Protein AF-A0A7C4XIL7-F1 (afdb_monomer_lite)

Secondary structure (DSSP, 8-state):
-PPPHHHHHHHHHHHHHHHHHHHHHHHHHHHH--HHHHHHHHHHHHHHSS--HHHHHHHHHHHT--SHHHHHHS------SSHHHHHHHTTS---HHHHHHHHHHHTT--HHHHHHHHHHHHHHHHHHHHHH--HHHHHHHHHHHHHHHTTT-HHHHHHHHHHHHHHHTTS-STTHHHHHHHHHHHHHHHHHTT-HHHHHHHHHHHHHHHHHHHHTTSS-HHHHHHHHHHHHHHHHHHHT-

pLDDT: mean 89.28, std 8.63, range [46.59, 97.88]

Structure (mmCIF, N/CA/C/O backbone):
data_AF-A0A7C4XIL7-F1
#
_entry.id   AF-A0A7C4XIL7-F1
#
loop_
_atom_site.group_PDB
_atom_site.id
_atom_site.type_symbol
_atom_site.label_atom_id
_atom_site.label_alt_id
_atom_site.label_comp_id
_atom_site.label_asym_id
_atom_site.label_entity_id
_atom_site.label_seq_id
_atom_site.pdbx_PDB_ins_code
_atom_site.Cartn_x
_atom_site.Cartn_y
_atom_site.Cartn_z
_atom_site.occupancy
_atom_site.B_iso_or_equiv
_atom_site.auth_seq_id
_atom_site.auth_comp_id
_atom_site.auth_asym_id
_atom_site.auth_atom_id
_atom_site.pdbx_PDB_model_num
ATOM 1 N N . MET A 1 1 ? 38.495 -17.270 -19.096 1.00 46.59 1 MET A N 1
ATOM 2 C CA . MET A 1 1 ? 37.601 -16.315 -19.782 1.00 46.59 1 MET A CA 1
ATOM 3 C C . MET A 1 1 ? 37.166 -15.314 -18.723 1.00 46.59 1 MET A C 1
ATOM 5 O O . MET A 1 1 ? 36.473 -15.717 -17.801 1.00 46.59 1 MET A O 1
ATOM 9 N N . PHE A 1 2 ? 37.706 -14.095 -18.732 1.00 48.09 2 PHE A N 1
ATOM 10 C CA . PHE A 1 2 ? 37.378 -13.098 -17.707 1.00 48.09 2 PHE A CA 1
ATOM 11 C C . PHE A 1 2 ? 35.981 -12.543 -17.994 1.00 48.09 2 PHE A C 1
ATOM 13 O O . PHE A 1 2 ? 35.757 -11.998 -19.073 1.00 48.09 2 PHE A O 1
ATOM 20 N N . GLU A 1 3 ? 35.043 -12.712 -17.060 1.00 55.41 3 GLU A N 1
ATOM 21 C CA . GLU A 1 3 ? 33.771 -11.988 -17.111 1.00 55.41 3 GLU A CA 1
ATOM 22 C C . GLU A 1 3 ? 34.056 -10.489 -17.072 1.00 55.41 3 GLU A C 1
ATOM 24 O O . GLU A 1 3 ? 34.856 -10.015 -16.261 1.00 55.41 3 GLU A O 1
ATOM 29 N N . SER A 1 4 ? 33.412 -9.734 -17.961 1.00 75.94 4 SER A N 1
ATOM 30 C CA . SER A 1 4 ? 33.503 -8.282 -17.903 1.00 75.94 4 SER A CA 1
ATOM 31 C C . SER A 1 4 ? 32.880 -7.788 -16.590 1.00 75.94 4 SER A C 1
ATOM 33 O O . SER A 1 4 ? 31.897 -8.353 -16.106 1.00 75.94 4 SER A O 1
ATOM 35 N N . LEU A 1 5 ? 33.404 -6.699 -16.014 1.00 66.81 5 LEU A N 1
ATOM 36 C CA . LEU A 1 5 ? 32.812 -6.069 -14.821 1.00 66.81 5 LEU A CA 1
ATOM 37 C C . LEU A 1 5 ? 31.310 -5.776 -15.020 1.00 66.81 5 LEU A C 1
ATOM 39 O O . LEU A 1 5 ? 30.523 -5.854 -14.081 1.00 66.81 5 LEU A O 1
ATOM 43 N N . ARG A 1 6 ? 30.906 -5.495 -16.266 1.00 70.62 6 ARG A N 1
ATOM 44 C CA . ARG A 1 6 ? 29.512 -5.298 -16.672 1.00 70.62 6 ARG A CA 1
ATOM 45 C C . ARG A 1 6 ? 28.668 -6.568 -16.519 1.00 70.62 6 ARG A C 1
ATOM 47 O O . ARG A 1 6 ? 27.569 -6.475 -15.978 1.00 70.62 6 ARG A O 1
ATOM 54 N N . ASP A 1 7 ? 29.170 -7.725 -16.944 1.00 74.81 7 ASP A N 1
ATOM 55 C CA . ASP A 1 7 ? 28.448 -9.001 -16.825 1.00 74.81 7 ASP A CA 1
ATOM 56 C C . ASP A 1 7 ? 28.291 -9.432 -15.367 1.00 74.81 7 ASP A C 1
ATOM 58 O O . ASP A 1 7 ? 27.218 -9.883 -14.963 1.00 74.81 7 ASP A O 1
ATOM 62 N N . TYR A 1 8 ? 29.330 -9.234 -14.553 1.00 76.44 8 TYR A N 1
ATOM 63 C CA . TYR A 1 8 ? 29.272 -9.514 -13.119 1.00 76.44 8 TYR A CA 1
ATOM 64 C C . TYR A 1 8 ? 28.206 -8.657 -12.416 1.00 76.44 8 TYR A C 1
ATOM 66 O O . TYR A 1 8 ? 27.391 -9.160 -11.636 1.00 76.44 8 TYR A O 1
ATOM 74 N N . VAL A 1 9 ? 28.169 -7.361 -12.741 1.00 76.62 9 VAL A N 1
ATOM 75 C CA . VAL A 1 9 ? 27.177 -6.415 -12.220 1.00 76.62 9 VAL A CA 1
ATOM 76 C C . VAL A 1 9 ? 25.755 -6.793 -12.643 1.00 76.62 9 VAL A C 1
ATOM 78 O O . VAL A 1 9 ? 24.862 -6.838 -11.794 1.00 76.62 9 VAL A O 1
ATOM 81 N N . GLY A 1 10 ? 25.545 -7.103 -13.925 1.00 81.62 10 GLY A N 1
ATOM 82 C CA . GLY A 1 10 ? 24.235 -7.501 -14.442 1.00 81.62 10 GLY A CA 1
ATOM 83 C C . GLY A 1 10 ? 23.698 -8.749 -13.739 1.00 81.62 10 GLY A C 1
ATOM 84 O O . GLY A 1 10 ? 22.579 -8.745 -13.229 1.00 81.62 10 GLY A O 1
ATOM 85 N N . LYS A 1 11 ? 24.530 -9.790 -13.588 1.00 86.31 11 LYS A N 1
ATOM 86 C CA . LYS A 1 11 ? 24.158 -11.020 -12.864 1.00 86.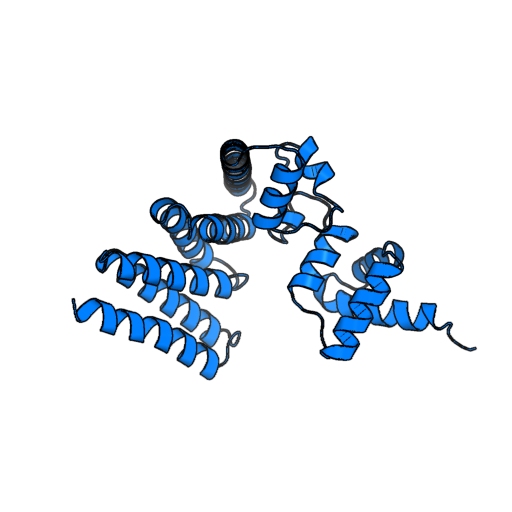31 11 LYS A CA 1
ATOM 87 C C . LYS A 1 11 ? 23.747 -10.758 -11.418 1.00 86.31 11 LYS A C 1
ATOM 89 O O . LYS A 1 11 ? 22.817 -11.391 -10.920 1.00 86.31 11 LYS A O 1
ATOM 94 N N . ARG A 1 12 ? 24.421 -9.824 -10.741 1.00 85.69 12 ARG A N 1
ATOM 95 C CA . ARG A 1 12 ? 24.102 -9.467 -9.355 1.00 85.69 12 ARG A CA 1
ATOM 96 C C . ARG A 1 12 ? 22.735 -8.795 -9.251 1.00 85.69 12 ARG A C 1
ATOM 98 O O . ARG A 1 12 ? 21.954 -9.187 -8.394 1.00 85.69 12 ARG A O 1
ATOM 105 N N . ILE A 1 13 ? 22.421 -7.858 -10.146 1.00 87.56 13 ILE A N 1
ATOM 106 C CA . ILE A 1 13 ? 21.108 -7.192 -10.192 1.00 87.56 13 ILE A CA 1
ATOM 107 C C . ILE A 1 13 ? 19.993 -8.193 -10.506 1.00 87.56 13 ILE A C 1
ATOM 109 O O . ILE A 1 13 ? 18.976 -8.195 -9.817 1.00 87.56 13 ILE A O 1
ATOM 113 N N . VAL A 1 14 ? 20.195 -9.086 -11.481 1.00 91.50 14 VAL A N 1
ATOM 114 C CA . VAL A 1 14 ? 19.218 -10.142 -11.798 1.00 91.50 14 VAL A CA 1
ATOM 115 C C . VAL A 1 14 ? 18.921 -10.987 -10.563 1.00 91.50 14 VAL A C 1
ATOM 117 O O . VAL A 1 14 ? 17.758 -11.168 -10.225 1.00 91.50 14 VAL A O 1
ATOM 120 N N . LYS A 1 15 ? 19.955 -11.430 -9.839 1.00 89.75 15 LYS A N 1
ATOM 121 C CA . LYS A 1 15 ? 19.785 -12.244 -8.629 1.00 89.75 15 LYS A CA 1
ATOM 122 C C . LYS A 1 15 ? 19.028 -11.514 -7.513 1.00 89.75 15 LYS A C 1
ATOM 124 O O . LYS A 1 15 ? 18.312 -12.158 -6.756 1.00 89.75 15 LYS A O 1
ATOM 129 N N . LEU A 1 16 ? 19.180 -10.190 -7.404 1.00 88.12 16 LEU A N 1
ATOM 130 C CA . LEU A 1 16 ? 18.426 -9.382 -6.438 1.00 88.12 16 LEU A CA 1
ATOM 131 C C . LEU A 1 16 ? 16.935 -9.329 -6.783 1.00 88.12 16 LEU A C 1
ATOM 133 O O . LEU A 1 16 ? 16.099 -9.411 -5.894 1.00 88.12 16 LEU A O 1
ATOM 137 N N . LEU A 1 17 ? 16.604 -9.203 -8.067 1.00 89.06 17 LEU A N 1
ATOM 138 C CA . LEU A 1 17 ? 15.221 -9.053 -8.524 1.00 89.06 17 LEU A CA 1
ATOM 139 C C . LEU A 1 17 ? 14.502 -10.393 -8.733 1.00 89.06 17 LEU A C 1
ATOM 141 O O . LEU A 1 17 ? 13.277 -10.438 -8.697 1.00 89.06 17 LEU A O 1
ATOM 145 N N . GLU A 1 18 ? 15.244 -11.480 -8.952 1.00 92.25 18 GLU A N 1
ATOM 146 C CA . GLU A 1 18 ? 14.710 -12.799 -9.314 1.00 92.25 18 GLU A CA 1
ATOM 147 C C . GLU A 1 18 ? 13.684 -13.329 -8.310 1.00 92.25 18 GLU A C 1
ATOM 149 O O . GLU A 1 18 ? 12.689 -13.916 -8.728 1.00 92.25 18 GLU A O 1
ATOM 154 N N . PHE A 1 19 ? 13.885 -13.082 -7.013 1.00 84.19 19 PHE A N 1
ATOM 155 C CA . PHE A 1 19 ? 12.933 -13.495 -5.981 1.00 84.19 19 PHE A CA 1
ATOM 156 C C . PHE A 1 19 ? 11.567 -12.802 -6.126 1.00 84.19 19 PHE A C 1
ATOM 158 O O . PHE A 1 19 ? 10.537 -13.431 -5.907 1.00 84.19 19 PHE A O 1
ATOM 165 N N . GLU A 1 20 ? 11.555 -11.531 -6.537 1.00 81.75 20 GLU A N 1
ATOM 166 C CA . GLU A 1 20 ? 10.343 -10.705 -6.599 1.00 81.75 20 GLU A CA 1
ATOM 167 C C . GLU A 1 20 ? 9.578 -10.861 -7.919 1.00 81.75 20 GLU A C 1
ATOM 169 O O . GLU A 1 20 ? 8.350 -10.884 -7.930 1.00 81.75 20 GLU A O 1
ATOM 174 N N . VAL A 1 21 ? 10.288 -10.955 -9.049 1.00 86.44 21 VAL A N 1
ATOM 175 C CA . VAL A 1 21 ? 9.663 -10.923 -10.390 1.00 86.44 21 VAL A CA 1
ATOM 176 C C . VAL A 1 21 ? 9.910 -12.168 -11.234 1.00 86.44 21 VAL A C 1
ATOM 178 O O . VAL A 1 21 ? 9.440 -12.253 -12.373 1.00 86.44 21 VAL A O 1
ATOM 181 N N . GLY A 1 22 ? 10.661 -13.130 -10.704 1.00 91.25 22 GLY A N 1
ATOM 182 C CA . GLY A 1 22 ? 11.152 -14.271 -11.460 1.00 91.25 22 GLY A CA 1
ATOM 183 C C . GLY A 1 22 ? 12.344 -13.918 -12.352 1.00 91.25 22 GLY A C 1
ATOM 184 O O . GLY A 1 22 ? 12.588 -12.767 -12.727 1.00 91.25 22 GLY A O 1
ATOM 185 N N . LYS A 1 23 ? 13.108 -14.949 -12.711 1.00 92.31 23 LYS A N 1
ATOM 186 C CA . LYS A 1 23 ? 14.382 -14.820 -13.425 1.00 92.31 23 LYS A CA 1
ATOM 187 C C . LYS A 1 23 ? 14.261 -14.104 -14.770 1.00 92.31 23 LYS A C 1
ATOM 189 O O . LYS A 1 23 ? 15.092 -13.261 -15.094 1.00 92.31 23 LYS A O 1
ATOM 194 N N . GLU A 1 24 ? 13.240 -14.436 -15.554 1.00 92.75 24 GLU A N 1
ATOM 195 C CA . GLU A 1 24 ? 13.047 -13.874 -16.895 1.00 92.75 24 GLU A CA 1
ATOM 196 C C . GLU A 1 24 ? 12.772 -12.369 -16.840 1.00 92.75 24 GLU A C 1
ATOM 198 O O . GLU A 1 24 ? 13.476 -11.588 -17.484 1.00 92.75 24 GLU A O 1
ATOM 203 N N . SER A 1 25 ? 11.828 -11.952 -15.994 1.00 91.69 25 SER A N 1
ATOM 204 C CA . SER A 1 25 ? 11.523 -10.539 -15.759 1.00 91.69 25 SER A CA 1
ATOM 205 C C . SER A 1 25 ? 12.730 -9.786 -15.208 1.00 91.69 25 SER A C 1
ATOM 207 O O . SER A 1 25 ? 13.008 -8.671 -15.640 1.00 91.69 25 SER A O 1
ATOM 209 N N . ALA A 1 26 ? 13.479 -10.390 -14.281 1.00 93.19 26 ALA A N 1
ATOM 210 C CA . ALA A 1 26 ? 14.681 -9.787 -13.715 1.00 93.19 26 ALA A CA 1
ATOM 211 C C . ALA A 1 26 ? 15.748 -9.516 -14.791 1.00 93.19 26 ALA A C 1
ATOM 213 O O . ALA A 1 26 ? 16.361 -8.447 -14.795 1.00 93.19 26 ALA A O 1
ATOM 214 N N . ILE A 1 27 ? 15.930 -10.443 -15.739 1.00 93.31 27 ILE A N 1
ATOM 215 C CA . ILE A 1 27 ? 16.820 -10.263 -16.895 1.00 93.31 27 ILE A CA 1
ATOM 216 C C . ILE A 1 27 ? 16.306 -9.151 -17.819 1.00 93.31 27 ILE A C 1
ATOM 218 O O . ILE A 1 27 ? 17.102 -8.339 -18.290 1.00 93.31 27 ILE A O 1
ATOM 222 N N . GLU A 1 28 ? 15.001 -9.089 -18.097 1.00 93.06 28 GLU A N 1
ATOM 223 C CA . GLU A 1 28 ? 14.423 -8.027 -18.935 1.00 93.06 28 GLU A CA 1
ATOM 224 C C . GLU A 1 28 ? 14.617 -6.640 -18.302 1.00 93.06 28 GLU A C 1
ATOM 226 O O . GLU A 1 28 ? 15.061 -5.703 -18.973 1.00 93.06 28 GLU A O 1
ATOM 231 N N . ILE A 1 29 ? 14.342 -6.524 -17.000 1.00 93.38 29 ILE A N 1
ATOM 232 C CA . ILE A 1 29 ? 14.540 -5.297 -16.225 1.00 93.38 29 ILE A CA 1
ATOM 233 C C . ILE A 1 29 ? 16.006 -4.869 -16.281 1.00 93.38 29 ILE A C 1
ATOM 235 O O . ILE A 1 29 ? 16.289 -3.718 -16.612 1.00 93.38 29 ILE A O 1
ATOM 239 N N . GLU A 1 30 ? 16.941 -5.782 -15.997 1.00 93.62 30 GLU A N 1
ATOM 240 C CA . GLU A 1 30 ? 18.374 -5.482 -16.022 1.00 93.62 30 GLU A CA 1
ATOM 241 C C . GLU A 1 30 ? 18.805 -4.970 -17.399 1.00 93.62 30 GLU A C 1
ATOM 243 O O . GLU A 1 30 ? 19.474 -3.940 -17.470 1.00 93.62 30 GLU A O 1
ATOM 248 N N . LYS A 1 31 ? 18.356 -5.601 -18.492 1.00 91.88 31 LYS A N 1
ATOM 249 C CA . LYS A 1 31 ? 18.690 -5.178 -19.862 1.00 91.88 31 LYS A CA 1
ATOM 250 C C . LYS A 1 31 ? 18.234 -3.751 -20.167 1.00 91.88 31 LYS A C 1
ATOM 252 O O . LYS A 1 31 ? 18.963 -3.005 -20.818 1.00 91.88 31 LYS A O 1
ATOM 257 N N . ARG A 1 32 ? 17.046 -3.368 -19.690 1.00 92.50 32 ARG A N 1
ATOM 258 C CA . ARG A 1 32 ? 16.440 -2.042 -19.916 1.00 92.50 32 ARG A CA 1
ATOM 259 C C . ARG A 1 32 ? 16.955 -0.969 -18.955 1.00 92.50 32 ARG A C 1
ATOM 261 O O . ARG A 1 32 ? 16.729 0.216 -19.189 1.00 92.50 32 ARG A O 1
ATOM 268 N N . MET A 1 33 ? 17.640 -1.368 -17.886 1.00 92.94 33 MET A N 1
ATOM 269 C CA . MET A 1 33 ? 18.094 -0.467 -16.837 1.00 92.94 33 MET A CA 1
ATOM 270 C C . MET A 1 33 ? 19.153 0.519 -17.343 1.00 92.94 33 MET A C 1
ATOM 272 O O . MET A 1 33 ? 20.055 0.160 -18.106 1.00 92.94 33 MET A O 1
ATOM 276 N N . SER A 1 34 ? 19.085 1.770 -16.889 1.00 91.62 34 SER A N 1
ATOM 277 C CA . SER A 1 34 ? 20.113 2.777 -17.178 1.00 91.62 34 SER A CA 1
ATOM 278 C C . SER A 1 34 ? 21.420 2.495 -16.417 1.00 91.62 34 SER A C 1
ATOM 280 O O . SER A 1 34 ? 21.433 1.806 -15.394 1.00 91.62 34 SER A O 1
ATOM 282 N N . HIS A 1 35 ? 22.556 3.023 -16.890 1.00 89.25 35 HIS A N 1
ATOM 283 C CA . HIS A 1 35 ? 23.826 2.915 -16.154 1.00 89.25 35 HIS A CA 1
ATOM 284 C C . HIS A 1 35 ? 23.770 3.584 -14.773 1.00 89.25 35 HIS A C 1
ATOM 286 O O . HIS A 1 35 ? 24.375 3.079 -13.827 1.00 89.25 35 HIS A O 1
ATOM 292 N N . GLU A 1 36 ? 23.041 4.692 -14.654 1.00 90.75 36 GLU A N 1
ATOM 293 C CA . GLU A 1 36 ? 22.862 5.420 -13.399 1.00 90.75 36 GLU A CA 1
ATOM 294 C C . GLU A 1 36 ? 22.058 4.605 -12.382 1.00 90.75 36 GLU A C 1
ATOM 296 O O . GLU A 1 36 ? 22.496 4.439 -11.243 1.00 90.75 36 GLU A O 1
ATOM 301 N N . ASP A 1 37 ? 20.940 4.010 -12.809 1.00 92.38 37 ASP A N 1
ATOM 302 C CA . ASP A 1 37 ? 20.113 3.177 -11.935 1.00 92.38 37 ASP A CA 1
ATOM 303 C C . ASP A 1 37 ? 20.876 1.931 -11.470 1.00 92.38 37 ASP A C 1
ATOM 305 O O . ASP A 1 37 ? 20.863 1.626 -10.277 1.00 92.38 37 ASP A O 1
ATOM 309 N N . ARG A 1 38 ? 21.635 1.272 -12.365 1.00 91.25 38 ARG A N 1
ATOM 310 C CA . ARG A 1 38 ? 22.515 0.156 -11.973 1.00 91.25 38 ARG A CA 1
ATOM 311 C C . ARG A 1 38 ? 23.492 0.581 -10.873 1.00 91.25 38 ARG A C 1
ATOM 313 O O . ARG A 1 38 ? 23.604 -0.104 -9.860 1.00 91.25 38 ARG A O 1
ATOM 320 N N . ARG A 1 39 ? 24.177 1.721 -11.039 1.00 89.56 39 ARG A N 1
ATOM 321 C CA . ARG A 1 39 ? 25.127 2.238 -10.034 1.00 89.56 39 ARG A CA 1
ATOM 322 C C . ARG A 1 39 ? 24.445 2.533 -8.700 1.00 89.56 39 ARG A C 1
ATOM 324 O O . ARG A 1 39 ? 24.982 2.166 -7.659 1.00 89.56 39 ARG A O 1
ATOM 331 N N . ARG A 1 40 ? 23.272 3.171 -8.721 1.00 90.69 40 ARG A N 1
ATOM 332 C CA . ARG A 1 40 ? 22.505 3.499 -7.511 1.00 90.69 40 ARG A CA 1
ATOM 333 C C . ARG A 1 40 ? 22.121 2.242 -6.726 1.00 90.69 40 ARG A C 1
ATOM 335 O O . ARG A 1 40 ? 22.330 2.203 -5.517 1.00 90.69 40 ARG A O 1
ATOM 342 N N . ILE A 1 41 ? 21.595 1.230 -7.414 1.00 90.44 41 ILE A N 1
ATOM 343 C CA . ILE A 1 41 ? 21.138 -0.032 -6.813 1.00 90.44 41 ILE A CA 1
ATOM 344 C C . ILE A 1 41 ? 22.304 -0.780 -6.171 1.00 90.44 41 ILE A C 1
ATOM 346 O O . ILE A 1 41 ? 22.201 -1.219 -5.029 1.00 90.44 41 ILE A O 1
ATOM 350 N N . LEU A 1 42 ? 23.430 -0.889 -6.879 1.00 87.12 42 LEU A N 1
ATOM 351 C CA . LEU A 1 42 ? 24.617 -1.560 -6.350 1.00 87.12 42 LEU A CA 1
ATOM 352 C C . LEU A 1 42 ? 25.168 -0.840 -5.129 1.00 87.12 42 LEU A C 1
ATOM 354 O O . LEU A 1 42 ? 25.425 -1.490 -4.125 1.00 87.12 42 LEU A O 1
ATOM 358 N N . LYS A 1 43 ? 25.276 0.492 -5.181 1.00 90.25 43 LYS A N 1
ATOM 359 C CA . LYS A 1 43 ? 25.754 1.284 -4.046 1.00 90.25 43 LYS A CA 1
ATOM 360 C C . LYS A 1 43 ? 24.875 1.084 -2.809 1.00 90.25 43 LYS A C 1
ATOM 362 O O . LYS A 1 43 ? 25.393 0.946 -1.703 1.00 90.25 43 LYS A O 1
ATOM 367 N N . GLU A 1 44 ? 23.552 1.063 -2.979 1.00 90.56 44 GLU A N 1
ATOM 368 C CA . GLU A 1 44 ? 22.624 0.793 -1.877 1.00 90.56 44 GLU A CA 1
ATOM 369 C C . GLU A 1 44 ? 22.807 -0.623 -1.323 1.00 90.56 44 GLU A C 1
ATOM 371 O O . GLU A 1 44 ? 22.895 -0.801 -0.109 1.00 90.56 44 GLU A O 1
ATOM 376 N N . PHE A 1 45 ? 22.913 -1.617 -2.204 1.00 88.44 45 PHE A N 1
ATOM 377 C CA . PHE A 1 45 ? 23.123 -3.003 -1.810 1.00 88.44 45 PHE A CA 1
ATOM 378 C C . PHE A 1 45 ? 24.467 -3.216 -1.097 1.00 88.44 45 PHE A C 1
ATOM 380 O O . PHE A 1 45 ? 24.513 -3.904 -0.085 1.00 88.44 45 PHE A O 1
ATOM 387 N N . GLU A 1 46 ? 25.550 -2.609 -1.578 1.00 88.12 46 GLU A N 1
ATOM 388 C CA . GLU A 1 46 ? 26.874 -2.647 -0.942 1.00 88.12 46 GLU A CA 1
ATOM 389 C C . GLU A 1 46 ? 26.855 -2.002 0.445 1.00 88.12 46 GLU A C 1
ATOM 391 O O . GLU A 1 46 ? 27.502 -2.499 1.362 1.00 88.12 46 GLU A O 1
ATOM 396 N N . SER A 1 47 ? 26.081 -0.927 0.610 1.00 90.44 47 SER A N 1
ATOM 397 C CA . SER A 1 47 ? 25.977 -0.213 1.886 1.00 90.44 47 SER A CA 1
ATOM 398 C C . SER A 1 47 ? 25.112 -0.957 2.909 1.00 90.44 47 SER A C 1
ATOM 400 O O . SER A 1 47 ? 25.426 -0.954 4.094 1.00 90.44 47 SER A O 1
ATOM 402 N N . ASN A 1 48 ? 24.018 -1.585 2.466 1.00 88.75 48 ASN A N 1
ATOM 403 C CA . ASN A 1 48 ? 22.979 -2.113 3.361 1.00 88.75 48 ASN A CA 1
ATOM 404 C C . ASN A 1 48 ? 22.902 -3.648 3.397 1.00 88.75 48 ASN A C 1
ATOM 406 O O . ASN A 1 48 ? 22.128 -4.205 4.173 1.00 88.75 48 ASN A O 1
ATOM 410 N N . GLY A 1 49 ? 23.600 -4.343 2.498 1.00 85.56 49 GLY A N 1
ATOM 411 C CA . GLY A 1 49 ? 23.477 -5.789 2.280 1.00 85.56 49 GLY A CA 1
ATOM 412 C C . GLY A 1 49 ? 22.150 -6.240 1.649 1.00 85.56 49 GLY A C 1
ATOM 413 O O . GLY A 1 49 ? 21.988 -7.422 1.354 1.00 85.56 49 GLY A O 1
ATOM 414 N N . LYS A 1 50 ? 21.196 -5.323 1.438 1.00 85.19 50 LYS A N 1
ATOM 415 C CA . LYS A 1 50 ? 19.890 -5.546 0.801 1.00 85.19 50 LYS A CA 1
ATOM 416 C C . LYS A 1 50 ? 19.358 -4.254 0.182 1.00 85.19 50 LYS A C 1
ATOM 418 O O . LYS A 1 50 ? 19.746 -3.162 0.594 1.00 85.19 50 LYS A O 1
ATOM 423 N N . LEU A 1 51 ? 18.450 -4.378 -0.781 1.00 87.62 51 LEU A N 1
ATOM 424 C CA . LEU A 1 51 ? 17.704 -3.230 -1.297 1.00 87.62 51 LEU A CA 1
ATOM 425 C C . LEU A 1 51 ? 16.540 -2.896 -0.368 1.00 87.62 51 LEU A C 1
ATOM 427 O O . LEU A 1 51 ? 15.950 -3.783 0.250 1.00 87.62 51 LEU A O 1
ATOM 431 N N . LYS A 1 52 ? 16.211 -1.610 -0.280 1.00 89.44 52 LYS A N 1
ATOM 432 C CA . LYS A 1 52 ? 15.006 -1.141 0.405 1.00 89.44 52 LYS A CA 1
ATOM 433 C C . LYS A 1 52 ? 13.769 -1.445 -0.442 1.00 89.44 52 LYS A C 1
ATOM 435 O O . LYS A 1 52 ? 13.833 -1.414 -1.671 1.00 89.44 52 LYS A O 1
ATOM 440 N N . ASP A 1 53 ? 12.620 -1.629 0.203 1.00 85.94 53 ASP A N 1
ATOM 441 C CA . ASP A 1 53 ? 11.327 -1.814 -0.477 1.00 85.94 53 ASP A CA 1
ATOM 442 C C . ASP A 1 53 ? 11.013 -0.681 -1.463 1.00 85.94 53 ASP A C 1
ATOM 444 O O . ASP A 1 53 ? 10.485 -0.911 -2.549 1.00 85.94 53 ASP A O 1
ATOM 448 N N . GLU A 1 54 ? 11.365 0.556 -1.109 1.00 87.38 54 GLU A N 1
ATOM 449 C CA . GLU A 1 54 ? 11.211 1.727 -1.978 1.00 87.38 54 GLU A CA 1
ATOM 450 C C . GLU A 1 54 ? 12.016 1.590 -3.273 1.00 87.38 54 GLU A C 1
ATOM 452 O O . GLU A 1 54 ? 11.534 1.947 -4.349 1.00 87.38 54 GLU A O 1
ATOM 457 N N . THR A 1 55 ? 13.222 1.028 -3.183 1.00 90.75 55 THR A N 1
ATOM 458 C CA . THR A 1 55 ? 14.097 0.790 -4.331 1.00 90.75 55 THR A CA 1
ATOM 459 C C . THR A 1 55 ? 13.519 -0.294 -5.229 1.00 90.75 55 THR A C 1
ATOM 461 O O . THR A 1 55 ? 13.463 -0.094 -6.442 1.00 90.75 55 THR A O 1
ATOM 464 N N . TYR A 1 56 ? 12.997 -1.387 -4.660 1.00 89.31 56 TYR A N 1
ATOM 465 C CA . TYR A 1 56 ? 12.250 -2.381 -5.438 1.00 89.31 56 TYR A CA 1
ATOM 466 C C . TYR A 1 56 ? 11.056 -1.743 -6.146 1.00 89.31 56 TYR A C 1
ATOM 468 O O . TYR A 1 56 ? 10.947 -1.841 -7.364 1.00 89.31 56 TYR A O 1
ATOM 476 N N . ARG A 1 57 ? 10.199 -1.012 -5.428 1.00 89.25 57 ARG A N 1
ATOM 477 C CA . ARG A 1 57 ? 9.014 -0.355 -6.008 1.00 89.25 57 ARG A CA 1
ATOM 478 C C . ARG A 1 57 ? 9.368 0.610 -7.137 1.00 89.25 57 ARG A C 1
ATOM 480 O O . ARG A 1 57 ? 8.693 0.607 -8.164 1.00 89.25 57 ARG A O 1
ATOM 487 N N . TYR A 1 58 ? 10.440 1.387 -6.978 1.00 92.12 58 TYR A N 1
ATOM 488 C CA . TYR A 1 58 ? 10.967 2.256 -8.030 1.00 92.12 58 TYR A CA 1
ATOM 489 C C . TYR A 1 58 ? 11.388 1.456 -9.270 1.00 92.12 58 TYR A C 1
ATOM 491 O O . TYR A 1 58 ? 10.969 1.785 -10.379 1.00 92.12 58 TYR A O 1
ATOM 499 N N . ILE A 1 59 ? 12.174 0.387 -9.093 1.00 92.81 59 ILE A N 1
ATOM 500 C CA . ILE A 1 59 ? 12.630 -0.470 -10.197 1.00 92.81 59 ILE A CA 1
ATOM 501 C C . ILE A 1 59 ? 11.434 -1.090 -10.917 1.00 92.81 59 ILE A C 1
ATOM 503 O O . ILE A 1 59 ? 11.356 -1.029 -12.143 1.00 92.81 59 ILE A O 1
ATOM 507 N N . LEU A 1 60 ? 10.495 -1.659 -10.161 1.00 91.94 60 LEU A N 1
ATOM 508 C CA . LEU A 1 60 ? 9.327 -2.323 -10.722 1.00 91.94 60 LEU A CA 1
ATOM 509 C C . LEU A 1 60 ? 8.432 -1.334 -11.471 1.00 91.94 60 LEU A C 1
ATOM 511 O O . LEU A 1 60 ? 8.057 -1.604 -12.607 1.00 91.94 60 LEU A O 1
ATOM 515 N N . SER A 1 61 ? 8.173 -0.152 -10.908 1.00 91.94 61 SER A N 1
ATOM 516 C CA . SER A 1 61 ? 7.437 0.909 -11.607 1.00 91.94 61 SER A CA 1
ATOM 517 C C . SER A 1 61 ? 8.132 1.377 -12.886 1.00 91.94 61 SER A C 1
ATOM 519 O O . SER A 1 61 ? 7.479 1.599 -13.908 1.00 91.94 61 SER A O 1
ATOM 521 N N . LYS A 1 62 ? 9.460 1.513 -12.858 1.00 93.62 62 LYS A N 1
ATOM 522 C CA . LYS A 1 62 ? 10.218 2.046 -13.993 1.00 93.62 62 LYS A CA 1
ATOM 523 C C . LYS A 1 62 ? 10.415 1.030 -15.120 1.00 93.62 62 LYS A C 1
ATOM 525 O O . LYS A 1 62 ? 10.451 1.416 -16.285 1.00 93.62 62 LYS A O 1
ATOM 530 N N . TYR A 1 63 ? 10.565 -0.250 -14.789 1.00 93.38 63 TYR A N 1
ATOM 531 C CA . TYR A 1 63 ? 11.057 -1.253 -15.738 1.00 93.38 63 TYR A CA 1
ATOM 532 C C . TYR A 1 63 ? 10.179 -2.496 -15.885 1.00 93.38 63 TYR A C 1
ATOM 534 O O . TYR A 1 63 ? 10.370 -3.234 -16.851 1.00 93.38 63 TYR A O 1
ATOM 542 N N . HIS A 1 64 ? 9.244 -2.748 -14.967 1.00 91.38 64 HIS A N 1
ATOM 543 C CA . HIS A 1 64 ? 8.486 -3.999 -14.931 1.00 91.38 64 HIS A CA 1
ATOM 544 C C . HIS A 1 64 ? 6.987 -3.818 -15.171 1.00 91.38 64 HIS A C 1
ATOM 546 O O . HIS A 1 64 ? 6.424 -4.500 -16.024 1.00 91.38 64 HIS A O 1
ATOM 552 N N . TYR A 1 65 ? 6.341 -2.922 -14.428 1.00 91.12 65 TYR A N 1
ATOM 553 C CA . TYR A 1 65 ? 4.893 -2.757 -14.451 1.00 91.12 65 TYR A CA 1
ATOM 554 C C . TYR A 1 65 ? 4.405 -2.189 -15.784 1.00 91.12 65 TYR A C 1
ATOM 556 O O . TYR A 1 65 ? 4.998 -1.263 -16.337 1.00 91.12 65 TYR A O 1
ATOM 564 N N . LYS A 1 66 ? 3.318 -2.777 -16.298 1.00 89.50 66 LYS A N 1
ATOM 565 C CA . LYS A 1 66 ? 2.785 -2.511 -17.647 1.00 89.50 66 LYS A CA 1
ATOM 566 C C . LYS A 1 66 ? 1.360 -1.954 -17.637 1.00 89.50 66 LYS A C 1
ATOM 568 O O . LYS A 1 66 ? 0.861 -1.571 -18.687 1.00 89.50 66 LYS A O 1
ATOM 573 N N . ASP A 1 67 ? 0.718 -1.909 -16.474 1.00 92.62 67 ASP A N 1
ATOM 574 C CA . ASP A 1 67 ? -0.651 -1.431 -16.288 1.00 92.62 67 ASP A CA 1
ATOM 575 C C . ASP A 1 67 ? -0.765 -0.547 -15.039 1.00 92.62 67 ASP A C 1
ATOM 577 O O . ASP A 1 67 ? 0.092 -0.584 -14.148 1.00 92.62 67 ASP A O 1
ATOM 581 N N . LEU A 1 68 ? -1.843 0.240 -14.974 1.00 93.44 68 LEU A N 1
ATOM 582 C CA . LEU A 1 68 ? -2.089 1.193 -13.893 1.00 93.44 68 LEU A CA 1
ATOM 583 C C . LEU A 1 68 ? -2.063 0.517 -12.523 1.00 93.44 68 LEU A C 1
ATOM 585 O O . LEU A 1 68 ? -1.381 0.968 -11.608 1.00 93.44 68 LEU A O 1
ATOM 589 N N . THR A 1 69 ? -2.801 -0.577 -12.371 1.00 94.19 69 THR A N 1
ATOM 590 C CA . THR A 1 69 ? -2.977 -1.237 -11.074 1.00 94.19 69 THR A CA 1
ATOM 591 C C . THR A 1 69 ? -1.709 -1.927 -10.584 1.00 94.19 69 THR A C 1
ATOM 593 O O . THR A 1 69 ? -1.450 -1.932 -9.382 1.00 94.19 69 THR A O 1
ATOM 596 N N . SER A 1 70 ? -0.847 -2.397 -11.485 1.00 93.12 70 SER A N 1
ATOM 597 C CA . SER A 1 70 ? 0.507 -2.826 -11.140 1.00 93.12 70 SER A CA 1
ATOM 598 C C . SER A 1 70 ? 1.331 -1.667 -10.579 1.00 93.12 70 SER A C 1
ATOM 600 O O . SER A 1 70 ? 1.965 -1.810 -9.536 1.00 93.12 70 SER A O 1
ATOM 602 N N . VAL A 1 71 ? 1.283 -0.493 -11.216 1.00 94.31 71 VAL A N 1
ATOM 603 C CA . VAL A 1 71 ? 2.028 0.692 -10.757 1.00 94.31 71 VAL A CA 1
ATOM 604 C C . VAL A 1 71 ? 1.490 1.248 -9.436 1.00 94.31 71 VAL A C 1
ATOM 606 O O . VAL A 1 71 ? 2.266 1.744 -8.621 1.00 94.31 71 VAL A O 1
ATOM 609 N N . LEU A 1 72 ? 0.182 1.180 -9.201 1.00 94.31 72 LEU A N 1
ATOM 610 C CA . LEU A 1 72 ? -0.426 1.712 -7.979 1.00 94.31 72 LEU A CA 1
ATOM 611 C C . LEU A 1 72 ? -0.412 0.716 -6.817 1.00 94.31 72 LEU A C 1
ATOM 613 O O . LEU A 1 72 ? -0.221 1.114 -5.672 1.00 94.31 72 LEU A O 1
ATOM 617 N N . PHE A 1 73 ? -0.623 -0.567 -7.096 1.00 92.31 73 PHE A N 1
ATOM 618 C CA . PHE A 1 73 ? -0.944 -1.572 -6.077 1.00 92.31 73 PHE A CA 1
ATOM 619 C C . PHE A 1 73 ? -0.042 -2.810 -6.143 1.00 92.31 73 PHE A C 1
ATOM 621 O O . PHE A 1 73 ? -0.136 -3.686 -5.286 1.00 92.31 73 PHE A O 1
ATOM 628 N N . GLY A 1 74 ? 0.835 -2.918 -7.149 1.00 90.06 74 GLY A N 1
ATOM 629 C CA . GLY A 1 74 ? 1.653 -4.114 -7.374 1.00 90.06 74 GLY A CA 1
ATOM 630 C C . GLY A 1 74 ? 0.826 -5.349 -7.746 1.00 90.06 74 GLY A C 1
ATOM 631 O O . GLY A 1 74 ? 1.253 -6.480 -7.490 1.00 90.06 74 GLY A O 1
ATOM 632 N N . ILE A 1 75 ? -0.383 -5.142 -8.279 1.00 90.38 75 ILE A N 1
ATOM 633 C CA . ILE A 1 75 ? -1.300 -6.199 -8.703 1.00 90.38 75 ILE A CA 1
ATOM 634 C C . ILE A 1 75 ? -1.763 -5.877 -10.126 1.00 90.38 75 ILE A C 1
ATOM 636 O O . ILE A 1 75 ? -2.445 -4.867 -10.309 1.00 90.38 75 ILE A O 1
ATOM 640 N N . PRO A 1 76 ? -1.420 -6.711 -11.120 1.00 90.56 76 PRO A N 1
ATOM 641 C CA . PRO A 1 76 ? -1.804 -6.462 -12.499 1.00 90.56 76 PRO A CA 1
ATOM 642 C C . PRO A 1 76 ? -3.303 -6.615 -12.713 1.00 90.56 76 PRO A C 1
ATOM 644 O O . PRO A 1 76 ? -3.956 -7.485 -12.130 1.00 90.56 76 PRO A O 1
ATOM 647 N N . SER A 1 77 ? -3.838 -5.788 -13.605 1.00 89.25 77 SER A N 1
ATOM 648 C CA . SER A 1 77 ? -5.203 -5.910 -14.100 1.00 89.25 77 SER A CA 1
ATOM 649 C C . SER A 1 77 ? -5.347 -5.314 -15.503 1.00 89.25 77 SER A C 1
ATOM 651 O O . SER A 1 77 ? -4.435 -4.699 -16.046 1.00 89.25 77 SER A O 1
ATOM 653 N N . GLU A 1 78 ? -6.528 -5.494 -16.089 1.00 87.56 78 GLU A N 1
ATOM 654 C CA . GLU A 1 78 ? -6.929 -4.895 -17.370 1.00 87.56 78 GLU A CA 1
ATOM 655 C C . GLU A 1 78 ? -7.686 -3.566 -17.173 1.00 87.56 78 GLU A C 1
ATOM 657 O O . GLU A 1 78 ? -8.410 -3.124 -18.066 1.00 87.56 78 GLU A O 1
ATOM 662 N N . ILE A 1 79 ? -7.634 -2.974 -15.976 1.00 90.00 79 ILE A N 1
ATOM 663 C CA . ILE A 1 79 ? -8.348 -1.731 -15.679 1.00 90.00 79 ILE A CA 1
ATOM 664 C C . ILE A 1 79 ? -7.583 -0.562 -16.283 1.00 90.00 79 ILE A C 1
ATOM 666 O O . ILE A 1 79 ? -6.397 -0.365 -16.019 1.00 90.00 79 ILE A O 1
ATOM 670 N N . VAL A 1 80 ? -8.300 0.243 -17.060 1.00 88.44 80 VAL A N 1
ATOM 671 C CA . VAL A 1 80 ? -7.770 1.437 -17.706 1.00 88.44 80 VAL A CA 1
ATOM 672 C C . VAL A 1 80 ? -8.598 2.627 -17.250 1.00 88.44 80 VAL A C 1
ATOM 674 O O . VAL A 1 80 ? -9.800 2.683 -17.493 1.00 88.44 80 VAL A O 1
ATOM 677 N N . VAL A 1 81 ? -7.946 3.583 -16.595 1.00 88.94 81 VAL A N 1
ATOM 678 C CA . VAL A 1 81 ? -8.550 4.847 -16.164 1.00 88.94 81 VAL A CA 1
ATOM 679 C C . VAL A 1 81 ? -7.639 5.974 -16.606 1.00 88.94 81 VAL A C 1
ATOM 681 O O . VAL A 1 81 ? -6.442 5.920 -16.334 1.00 88.94 81 VAL A O 1
ATOM 684 N N . ARG A 1 82 ? -8.200 6.974 -17.303 1.00 87.62 82 ARG A N 1
ATOM 685 C CA . ARG A 1 82 ? -7.457 8.129 -17.848 1.00 87.62 82 ARG A CA 1
ATOM 686 C C . ARG A 1 82 ? -6.146 7.665 -18.521 1.00 87.62 82 ARG A C 1
ATOM 688 O O . ARG A 1 82 ? -5.060 7.885 -17.971 1.00 87.62 82 ARG A O 1
ATOM 695 N N . PRO A 1 83 ? -6.237 6.919 -19.639 1.00 88.88 83 PRO A N 1
ATOM 696 C CA . PRO A 1 83 ? -5.098 6.219 -20.229 1.00 88.88 83 PRO A CA 1
ATOM 697 C C . PRO A 1 83 ? -3.918 7.144 -20.528 1.00 88.88 83 PRO A C 1
ATOM 699 O O . PRO A 1 83 ? -2.779 6.719 -20.404 1.00 88.88 83 PRO A O 1
ATOM 702 N N . GLU A 1 84 ? -4.158 8.412 -20.841 1.00 90.38 84 GLU A N 1
ATOM 703 C CA . GLU A 1 84 ? -3.122 9.408 -21.109 1.00 90.38 84 GLU A CA 1
ATOM 704 C C . GLU A 1 84 ? -2.204 9.612 -19.890 1.00 90.38 84 GLU A C 1
ATOM 706 O O . GLU A 1 84 ? -0.984 9.516 -20.013 1.00 90.38 84 GLU A O 1
ATOM 711 N N . ILE A 1 85 ? -2.795 9.804 -18.704 1.00 89.00 85 ILE A N 1
ATOM 712 C CA . ILE A 1 85 ? -2.088 9.973 -17.421 1.00 89.00 85 ILE A CA 1
ATOM 713 C C . ILE A 1 85 ? -1.423 8.660 -17.001 1.00 89.00 85 ILE A C 1
ATOM 715 O O . ILE A 1 85 ? -0.290 8.632 -16.522 1.00 89.00 85 ILE A O 1
ATOM 719 N N . THR A 1 86 ? -2.138 7.547 -17.169 1.00 85.06 86 THR A N 1
ATOM 720 C CA . THR A 1 86 ? -1.617 6.217 -16.840 1.00 85.06 86 THR A CA 1
ATOM 721 C C . THR A 1 86 ? -0.379 5.895 -17.672 1.00 85.06 86 THR A C 1
ATOM 723 O O . THR A 1 86 ? 0.631 5.440 -17.135 1.00 85.06 86 THR A O 1
ATOM 726 N N . ASN A 1 87 ? -0.429 6.172 -18.974 1.00 89.31 87 ASN A N 1
ATOM 727 C CA . ASN A 1 87 ? 0.664 5.900 -19.896 1.00 89.31 87 ASN A CA 1
ATOM 728 C C . ASN A 1 87 ? 1.884 6.779 -19.608 1.00 89.31 87 ASN A C 1
ATOM 730 O O . ASN A 1 87 ? 3.006 6.302 -19.757 1.00 89.31 87 ASN 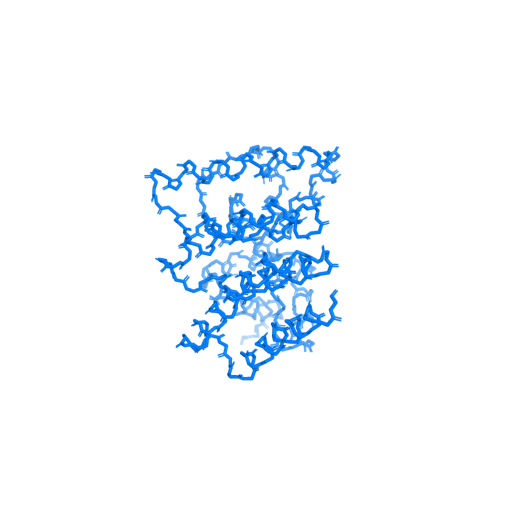A O 1
ATOM 734 N N . SER A 1 88 ? 1.696 8.026 -19.159 1.00 91.25 88 SER A N 1
ATOM 735 C CA . SER A 1 88 ? 2.813 8.875 -18.728 1.00 91.25 88 SER A CA 1
ATOM 736 C C . SER A 1 88 ? 3.378 8.478 -17.359 1.00 91.25 88 SER A C 1
ATOM 738 O O . SER A 1 88 ? 4.554 8.724 -17.080 1.00 91.25 88 SER A O 1
ATOM 740 N N . LEU A 1 89 ? 2.567 7.863 -16.492 1.00 92.38 89 LEU A N 1
ATOM 741 C CA . LEU A 1 89 ? 3.008 7.350 -15.195 1.00 92.38 89 LEU A CA 1
ATOM 742 C C . LEU A 1 89 ? 3.849 6.071 -15.340 1.00 92.38 89 LEU A C 1
ATOM 744 O O . LEU A 1 89 ? 4.868 5.935 -14.653 1.00 92.38 89 LEU A O 1
ATOM 748 N N . ILE A 1 90 ? 3.442 5.145 -16.213 1.00 91.12 90 ILE A N 1
ATOM 749 C CA . ILE A 1 90 ? 4.166 3.895 -16.478 1.00 91.12 90 ILE A CA 1
ATOM 750 C C . ILE A 1 90 ? 5.582 4.216 -16.970 1.00 91.12 90 ILE A C 1
ATOM 752 O O . ILE A 1 90 ? 5.787 5.033 -17.862 1.00 91.12 90 ILE A O 1
ATOM 756 N N . GLY A 1 91 ? 6.593 3.591 -16.362 1.00 87.94 91 GLY A N 1
ATOM 757 C CA . GLY A 1 91 ? 7.993 3.848 -16.709 1.00 87.94 91 GLY A CA 1
ATOM 758 C C . GLY A 1 91 ? 8.578 5.138 -16.121 1.00 87.94 91 GLY A C 1
ATOM 759 O O . GLY A 1 91 ? 9.780 5.369 -16.242 1.00 87.94 91 GLY A O 1
ATOM 760 N N . SER A 1 92 ? 7.786 5.960 -15.419 1.00 90.44 92 SER A N 1
ATOM 761 C CA . SER A 1 92 ? 8.300 7.160 -14.736 1.00 90.44 92 SER A CA 1
ATOM 762 C C . SER A 1 92 ? 9.071 6.843 -13.446 1.00 90.44 92 SER A C 1
ATOM 764 O O . SER A 1 92 ? 9.744 7.714 -12.895 1.00 90.44 92 SER A O 1
ATOM 766 N N . GLY A 1 93 ? 8.960 5.610 -12.936 1.00 90.44 93 GLY A N 1
ATOM 767 C CA . GLY A 1 93 ? 9.515 5.186 -11.646 1.00 90.44 93 GLY A CA 1
ATOM 768 C C . GLY A 1 93 ? 8.718 5.666 -10.430 1.00 90.44 93 GLY A C 1
ATOM 769 O O . GLY A 1 93 ? 9.073 5.338 -9.299 1.00 90.44 93 GLY A O 1
ATOM 770 N N . LYS A 1 94 ? 7.631 6.422 -10.634 1.00 93.38 94 LYS A N 1
ATOM 771 C CA . LYS A 1 94 ? 6.680 6.767 -9.572 1.00 93.38 94 LYS A CA 1
ATOM 772 C C . LYS A 1 94 ? 5.766 5.576 -9.301 1.00 93.38 94 LYS A C 1
ATOM 774 O O . LYS A 1 94 ? 5.258 4.955 -10.227 1.00 93.38 94 LYS A O 1
ATOM 779 N N . PHE A 1 95 ? 5.565 5.251 -8.034 1.00 92.75 95 PHE A N 1
ATOM 780 C CA . PHE A 1 95 ? 4.813 4.074 -7.608 1.00 92.75 95 PHE A CA 1
ATOM 781 C C . PHE A 1 95 ? 3.793 4.454 -6.536 1.00 92.75 95 PHE A C 1
ATOM 783 O O . PHE A 1 95 ? 4.050 5.347 -5.725 1.00 92.75 95 PHE A O 1
ATOM 790 N N . GLY A 1 96 ? 2.669 3.742 -6.503 1.00 93.81 96 GLY A N 1
ATOM 791 C CA . GLY A 1 96 ? 1.639 3.939 -5.494 1.00 93.81 96 GLY A CA 1
ATOM 792 C C . GLY A 1 96 ? 0.820 5.212 -5.684 1.00 93.81 96 GLY A C 1
ATOM 793 O O . GLY A 1 96 ? 1.056 6.018 -6.587 1.00 93.81 96 GLY A O 1
ATOM 794 N N . ILE A 1 97 ? -0.145 5.401 -4.788 1.00 94.81 97 ILE A N 1
ATOM 795 C CA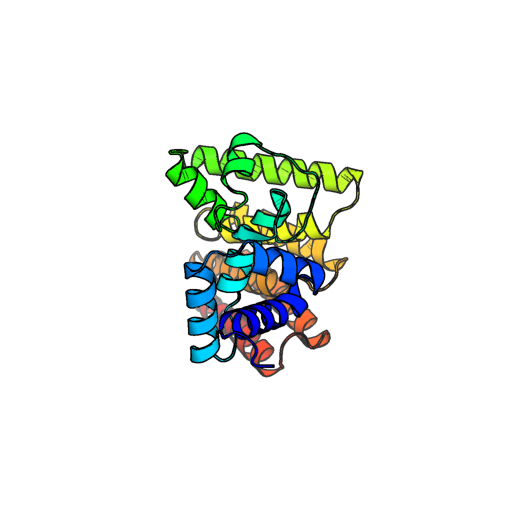 . ILE A 1 97 ? -1.074 6.537 -4.814 1.00 94.81 97 ILE A CA 1
ATOM 796 C C . ILE A 1 97 ? -0.340 7.876 -4.668 1.00 94.81 97 ILE A C 1
ATOM 798 O O . ILE A 1 97 ? -0.606 8.800 -5.431 1.00 94.81 97 ILE A O 1
ATOM 802 N N . GLU A 1 98 ? 0.633 7.982 -3.758 1.00 93.00 98 GLU A N 1
ATOM 803 C CA . GLU A 1 98 ? 1.431 9.212 -3.626 1.00 93.00 98 GLU A CA 1
ATOM 804 C C . GLU A 1 98 ? 2.318 9.449 -4.863 1.00 93.00 98 GLU A C 1
ATOM 806 O O . GLU A 1 98 ? 2.515 10.589 -5.281 1.00 93.00 98 GLU A O 1
ATOM 811 N N . GLY A 1 99 ? 2.799 8.381 -5.512 1.00 94.25 99 GLY A N 1
ATOM 812 C CA . GLY A 1 99 ? 3.498 8.480 -6.793 1.00 94.25 99 GLY A CA 1
ATOM 813 C C . GLY A 1 99 ? 2.606 9.050 -7.897 1.00 94.25 99 GLY A C 1
ATOM 814 O O . GLY A 1 99 ? 3.021 9.976 -8.594 1.00 94.25 99 GLY A O 1
ATOM 815 N N . LEU A 1 100 ? 1.374 8.551 -8.020 1.00 95.62 100 LEU A N 1
ATOM 816 C CA . LEU A 1 100 ? 0.364 9.090 -8.936 1.00 95.62 100 LEU A CA 1
ATOM 817 C C . LEU A 1 100 ? 0.043 10.555 -8.621 1.00 95.62 100 LEU A C 1
ATOM 819 O O . LEU A 1 100 ? 0.053 11.390 -9.520 1.00 95.62 100 LEU A O 1
ATOM 823 N N . ARG A 1 101 ? -0.169 10.890 -7.347 1.00 95.81 101 ARG A N 1
ATOM 824 C CA . ARG A 1 101 ? -0.444 12.260 -6.902 1.00 95.81 101 ARG A CA 1
ATOM 825 C C . ARG A 1 101 ? 0.671 13.227 -7.275 1.00 95.81 101 ARG A C 1
ATOM 827 O O . ARG A 1 101 ? 0.417 14.288 -7.843 1.00 95.81 101 ARG A O 1
ATOM 834 N N . LYS A 1 102 ? 1.923 12.847 -7.008 1.00 95.38 102 LYS A N 1
ATOM 835 C CA . LYS A 1 102 ? 3.094 13.634 -7.406 1.00 95.38 102 LYS A CA 1
ATOM 836 C C . LYS A 1 102 ? 3.169 13.787 -8.926 1.00 95.38 102 LYS A C 1
ATOM 838 O O . LYS A 1 102 ? 3.460 14.877 -9.406 1.00 95.38 102 LYS A O 1
ATOM 843 N N . HIS A 1 103 ? 2.894 12.717 -9.677 1.00 95.38 103 HIS A N 1
ATOM 844 C CA . HIS A 1 103 ? 2.865 12.758 -11.139 1.00 95.38 103 HIS A CA 1
ATOM 845 C C . HIS A 1 103 ? 1.828 13.758 -11.660 1.00 95.38 103 HIS A C 1
ATOM 847 O O . HIS A 1 103 ? 2.143 14.601 -12.492 1.00 95.38 103 HIS A O 1
ATOM 853 N N . LEU A 1 104 ? 0.612 13.706 -11.125 1.00 95.81 104 LEU A N 1
ATOM 854 C CA . LEU A 1 104 ? -0.478 14.599 -11.500 1.00 95.81 104 LEU A CA 1
ATOM 855 C C . LEU A 1 104 ? -0.167 16.062 -11.175 1.00 95.81 104 LEU A C 1
ATOM 857 O O . LEU A 1 104 ? -0.409 16.935 -12.005 1.00 95.81 104 LEU A O 1
ATOM 861 N N . ARG A 1 105 ? 0.478 16.330 -10.035 1.00 96.12 105 ARG A N 1
ATOM 862 C CA . ARG A 1 105 ? 0.949 17.679 -9.693 1.00 96.12 105 ARG A CA 1
ATOM 863 C C . ARG A 1 105 ? 1.969 18.218 -10.699 1.00 96.12 105 ARG A C 1
ATOM 865 O O . ARG A 1 105 ? 1.911 19.390 -11.057 1.00 96.12 105 ARG A O 1
ATOM 872 N N . GLU A 1 106 ? 2.891 17.382 -11.175 1.00 95.50 106 GLU A N 1
ATOM 873 C CA . GLU A 1 106 ? 3.849 17.770 -12.225 1.00 95.50 106 GLU A CA 1
ATOM 874 C C . GLU A 1 106 ? 3.146 18.082 -13.556 1.00 95.50 106 GLU A C 1
ATOM 876 O O . GLU A 1 106 ? 3.564 18.983 -14.283 1.00 95.50 106 GLU A O 1
ATOM 881 N N . LEU A 1 107 ? 2.035 17.397 -13.831 1.00 94.88 107 LEU A N 1
ATOM 882 C CA . LEU A 1 107 ? 1.140 17.669 -14.957 1.00 94.88 107 LEU A CA 1
ATOM 883 C C . LEU A 1 107 ? 0.151 18.823 -14.696 1.00 94.88 107 LEU A C 1
ATOM 885 O O . LEU A 1 107 ? -0.707 19.084 -15.533 1.00 94.88 107 LEU A O 1
ATOM 889 N N . ARG A 1 108 ? 0.299 19.549 -13.577 1.00 96.06 108 ARG A N 1
ATOM 890 C CA . ARG A 1 108 ? -0.524 20.704 -13.166 1.00 96.06 108 ARG A CA 1
ATOM 891 C C . ARG A 1 108 ? -1.990 20.392 -12.850 1.00 96.06 108 ARG A C 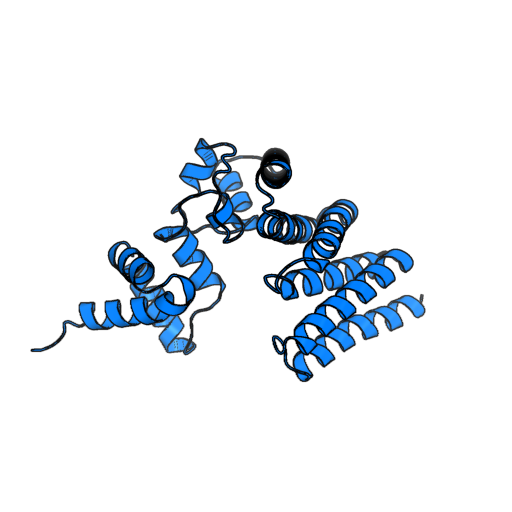1
ATOM 893 O O . ARG A 1 108 ? -2.808 21.307 -12.854 1.00 96.06 108 ARG A O 1
ATOM 900 N N . TYR A 1 109 ? -2.311 19.142 -12.533 1.00 95.81 109 TYR A N 1
ATOM 901 C CA . TYR A 1 109 ? -3.610 18.798 -11.961 1.00 95.81 109 TYR A CA 1
ATOM 902 C C . TYR A 1 109 ? -3.704 19.271 -10.507 1.00 95.81 109 TYR A C 1
ATOM 904 O O . TYR A 1 109 ? -2.708 19.293 -9.772 1.00 95.81 109 TYR A O 1
ATOM 912 N N . SER A 1 110 ? -4.912 19.650 -10.104 1.00 96.56 110 SER A N 1
ATOM 913 C CA . SER A 1 110 ? -5.243 20.032 -8.735 1.00 96.56 110 SER A CA 1
ATOM 914 C C . SER A 1 110 ? -5.406 18.806 -7.825 1.00 96.56 110 SER A C 1
ATOM 916 O O . SER A 1 110 ? -5.411 17.658 -8.275 1.00 96.56 110 SER A O 1
ATOM 918 N N . GLU A 1 111 ? -5.532 19.039 -6.517 1.00 93.69 111 GLU A N 1
ATOM 919 C CA . GLU A 1 111 ? -5.874 17.962 -5.580 1.00 93.69 111 GLU A CA 1
ATOM 920 C C . GLU A 1 111 ? -7.309 17.458 -5.804 1.00 93.69 111 GLU A C 1
ATOM 922 O O . GLU A 1 111 ? -7.545 16.265 -5.652 1.00 93.69 111 GLU A O 1
ATOM 927 N N . ASP A 1 112 ? -8.232 18.312 -6.258 1.00 95.06 112 ASP A N 1
ATOM 928 C CA . ASP A 1 112 ? -9.602 17.902 -6.590 1.00 95.06 112 ASP A CA 1
ATOM 929 C C . ASP A 1 112 ? -9.626 16.964 -7.807 1.00 95.06 112 ASP A C 1
ATOM 931 O O . ASP A 1 112 ? -10.300 15.934 -7.788 1.00 95.06 112 ASP A O 1
ATOM 935 N N . ASP A 1 113 ? -8.816 17.253 -8.833 1.00 94.88 113 ASP A N 1
ATOM 936 C CA . ASP A 1 113 ? -8.658 16.355 -9.984 1.00 94.88 113 ASP A CA 1
ATOM 937 C C . ASP A 1 113 ? -8.073 15.002 -9.561 1.00 94.88 113 ASP A C 1
ATOM 939 O O . ASP A 1 113 ? -8.486 13.944 -10.037 1.00 94.88 113 ASP A O 1
ATOM 943 N N . PHE A 1 114 ? -7.086 15.024 -8.659 1.00 95.12 114 PHE A N 1
ATOM 944 C CA . PHE A 1 114 ? -6.494 13.807 -8.117 1.00 95.12 114 PHE A CA 1
ATOM 945 C C . PHE A 1 114 ? -7.540 12.958 -7.381 1.00 95.12 114 PHE A C 1
ATOM 947 O O . PHE A 1 114 ? -7.595 11.744 -7.587 1.00 95.12 114 PHE A O 1
ATOM 954 N N . GLU A 1 115 ? -8.383 13.587 -6.565 1.00 95.06 115 GLU A N 1
ATOM 955 C CA . GLU A 1 115 ? -9.482 12.936 -5.851 1.00 95.06 115 GLU A CA 1
ATOM 956 C C . GLU A 1 115 ? -10.507 12.321 -6.814 1.00 95.06 115 GLU A C 1
ATOM 958 O O . GLU A 1 115 ? -10.912 11.169 -6.633 1.00 95.06 115 GLU A O 1
ATOM 963 N N . GLU A 1 116 ? -10.882 13.034 -7.881 1.00 95.44 116 GLU A N 1
ATOM 964 C CA . GLU A 1 116 ? -11.764 12.509 -8.931 1.00 95.44 116 GLU A CA 1
ATOM 965 C C . GLU A 1 116 ? -11.150 11.276 -9.615 1.00 95.44 116 GLU A C 1
ATOM 967 O O . GLU A 1 116 ? -11.806 10.240 -9.775 1.00 95.44 116 GLU A O 1
ATOM 972 N N . ILE A 1 117 ? -9.866 11.351 -9.979 1.00 95.31 117 ILE A N 1
ATOM 973 C CA . ILE A 1 117 ? -9.141 10.242 -10.610 1.00 95.31 117 ILE A CA 1
ATOM 974 C C . ILE A 1 117 ? -9.070 9.043 -9.660 1.00 95.31 117 ILE A C 1
ATOM 976 O O . ILE A 1 117 ? -9.316 7.912 -10.086 1.00 95.31 117 ILE A O 1
ATO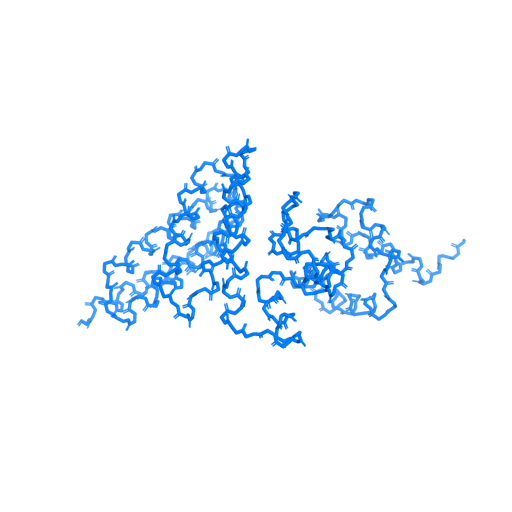M 980 N N . LEU A 1 118 ? -8.789 9.263 -8.374 1.00 95.62 118 LEU A N 1
ATOM 981 C CA . LEU A 1 118 ? -8.717 8.197 -7.379 1.00 95.62 118 LEU A CA 1
ATOM 982 C C . LEU A 1 118 ? -10.070 7.493 -7.198 1.00 95.62 118 LEU A C 1
ATOM 984 O O . LEU A 1 118 ? -10.131 6.261 -7.151 1.00 95.62 118 LEU A O 1
ATOM 988 N N . GLN A 1 119 ? -11.164 8.259 -7.174 1.00 95.31 119 GLN A N 1
ATOM 989 C CA . GLN A 1 119 ? -12.527 7.722 -7.129 1.00 95.31 119 GLN A CA 1
ATOM 990 C C . GLN A 1 119 ? -12.887 6.943 -8.399 1.00 95.31 119 GLN A C 1
ATOM 992 O O . GLN A 1 119 ? -13.529 5.891 -8.314 1.00 95.31 119 GLN A O 1
ATOM 997 N N . SER A 1 120 ? -12.451 7.418 -9.569 1.00 96.06 120 SER A N 1
ATOM 998 C CA . SER A 1 120 ? -12.630 6.725 -10.848 1.00 96.06 120 SER A CA 1
ATOM 999 C C . SER A 1 120 ? -11.902 5.375 -10.862 1.00 96.06 120 SER A C 1
ATOM 1001 O O . SER A 1 120 ? -12.511 4.349 -11.171 1.00 96.06 120 SER A O 1
ATOM 1003 N N . ILE A 1 121 ? -10.638 5.346 -10.418 1.00 96.00 121 ILE A N 1
ATOM 1004 C CA . ILE A 1 121 ? -9.836 4.120 -10.267 1.00 96.00 121 ILE A CA 1
ATOM 1005 C C . ILE A 1 121 ? -10.543 3.120 -9.355 1.00 96.00 121 ILE A C 1
ATOM 1007 O O . ILE A 1 121 ? -10.743 1.965 -9.731 1.00 96.00 121 ILE A O 1
ATOM 1011 N N . TYR A 1 122 ? -10.955 3.560 -8.167 1.00 96.75 122 TYR A N 1
ATOM 1012 C CA . TYR A 1 122 ? -11.643 2.698 -7.214 1.00 96.75 122 TYR A CA 1
ATOM 1013 C C . TYR A 1 122 ? -12.966 2.143 -7.767 1.00 96.75 122 TYR A C 1
ATOM 1015 O O . TYR A 1 122 ? -13.256 0.954 -7.614 1.00 96.75 122 TYR A O 1
ATOM 1023 N N . SER A 1 123 ? -13.753 2.978 -8.449 1.00 96.06 123 SER A N 1
ATOM 1024 C CA . SER A 1 123 ? -15.034 2.574 -9.042 1.00 96.06 123 SER A CA 1
ATOM 1025 C C . SER A 1 123 ? -14.852 1.494 -10.107 1.00 96.06 123 SER A C 1
ATOM 1027 O O . SER A 1 123 ? -15.594 0.508 -10.114 1.00 96.06 123 SER A O 1
ATOM 1029 N N . GLU A 1 124 ? -13.829 1.624 -10.954 1.00 95.50 124 GLU A N 1
ATOM 1030 C CA . GLU A 1 124 ? -13.502 0.614 -11.960 1.00 95.50 124 GLU A CA 1
ATOM 1031 C C . GLU A 1 124 ? -12.984 -0.687 -11.340 1.00 95.50 124 GLU A C 1
ATOM 1033 O O . GLU A 1 124 ? -13.390 -1.768 -11.772 1.00 95.50 124 GLU A O 1
ATOM 1038 N N . ILE A 1 125 ? -12.170 -0.619 -10.280 1.00 96.25 125 ILE A N 1
ATOM 1039 C CA . ILE A 1 125 ? -11.753 -1.813 -9.523 1.00 96.25 125 ILE A CA 1
ATOM 1040 C C . ILE A 1 125 ? -12.969 -2.533 -8.950 1.00 96.25 125 ILE A C 1
ATOM 1042 O O . ILE A 1 125 ? -13.100 -3.745 -9.115 1.00 96.25 125 ILE A O 1
ATOM 1046 N N . ARG A 1 126 ? -13.902 -1.798 -8.343 1.00 95.31 126 ARG A N 1
ATOM 1047 C CA . ARG A 1 126 ? -15.118 -2.378 -7.768 1.00 95.31 126 ARG A CA 1
ATOM 1048 C C . ARG A 1 126 ? -16.059 -2.946 -8.830 1.00 95.31 126 ARG A C 1
ATOM 1050 O O . ARG A 1 126 ? -16.704 -3.968 -8.601 1.00 95.31 126 ARG A O 1
ATOM 1057 N N . ARG A 1 127 ? -16.145 -2.318 -10.006 1.00 94.75 127 ARG A N 1
ATOM 1058 C CA . ARG A 1 127 ? -16.868 -2.874 -11.158 1.00 94.75 127 ARG A CA 1
ATOM 1059 C C . ARG A 1 127 ? -16.228 -4.186 -11.615 1.00 94.75 127 ARG A C 1
ATOM 1061 O O . ARG A 1 127 ? -16.935 -5.185 -11.714 1.00 94.75 127 ARG A O 1
ATOM 1068 N N . LYS A 1 128 ? -14.908 -4.203 -11.817 1.00 91.44 128 LYS A N 1
ATOM 1069 C CA . LYS A 1 128 ? -14.163 -5.385 -12.271 1.00 91.44 128 LYS A CA 1
ATOM 1070 C C . LYS A 1 128 ? -14.220 -6.532 -11.265 1.00 91.44 128 LYS A C 1
ATOM 1072 O O . LYS A 1 128 ? -14.345 -7.683 -11.673 1.00 91.44 128 LYS A O 1
ATOM 1077 N N . ASP A 1 129 ? -14.172 -6.235 -9.969 1.00 91.69 129 ASP A N 1
ATOM 1078 C CA . ASP A 1 129 ? -14.309 -7.236 -8.912 1.00 91.69 129 ASP A CA 1
ATOM 1079 C C . ASP A 1 129 ? -15.671 -7.947 -8.965 1.00 91.69 129 ASP A C 1
ATOM 1081 O O . ASP A 1 129 ? -15.725 -9.173 -8.900 1.00 91.69 129 ASP A O 1
ATOM 1085 N N . ARG A 1 130 ? -16.768 -7.216 -9.213 1.00 90.19 130 ARG A N 1
ATOM 1086 C CA . ARG A 1 130 ? -18.097 -7.830 -9.403 1.00 90.19 130 ARG A CA 1
ATOM 1087 C C . ARG A 1 130 ? -18.159 -8.779 -10.603 1.00 90.19 130 ARG A C 1
ATOM 1089 O O . ARG A 1 130 ? -18.913 -9.746 -10.566 1.00 90.19 130 ARG A O 1
ATOM 1096 N N . GLU A 1 131 ? -17.381 -8.513 -11.648 1.00 88.56 131 GLU A N 1
ATOM 1097 C CA . GLU A 1 131 ? -17.358 -9.312 -12.880 1.00 88.56 131 GLU A CA 1
ATOM 1098 C C . GLU A 1 131 ? -16.439 -10.533 -12.777 1.00 88.56 131 GLU A C 1
ATOM 1100 O O . GLU A 1 131 ? -16.829 -11.641 -13.137 1.00 88.56 131 GLU A O 1
ATOM 1105 N N . LYS A 1 132 ? -15.198 -10.326 -12.318 1.00 84.12 132 LYS A N 1
ATOM 1106 C CA . LYS A 1 132 ? -14.121 -11.326 -12.371 1.00 84.12 132 LYS A CA 1
ATOM 1107 C C . LYS A 1 132 ? -13.695 -11.860 -11.001 1.00 84.12 132 LYS A C 1
ATOM 1109 O O . LYS A 1 132 ? -12.831 -12.728 -10.964 1.00 84.12 132 LYS A O 1
ATOM 1114 N N . LYS A 1 133 ? -14.283 -11.370 -9.902 1.00 82.88 133 LYS A N 1
ATOM 1115 C CA . LYS A 1 133 ? -13.879 -11.657 -8.514 1.00 82.88 133 LYS A CA 1
ATOM 1116 C C . LYS A 1 133 ? -12.374 -11.456 -8.329 1.00 82.88 133 LYS A C 1
ATOM 1118 O O . LYS A 1 133 ? -11.599 -12.408 -8.284 1.00 82.88 133 LYS A O 1
ATOM 1123 N N . CYS A 1 134 ? -11.966 -10.198 -8.190 1.00 85.44 134 CYS A N 1
ATOM 1124 C CA . CYS A 1 134 ? -10.584 -9.792 -7.929 1.00 85.44 134 CYS A CA 1
ATOM 1125 C C . CYS A 1 134 ? -10.438 -9.163 -6.525 1.00 85.44 134 CYS A C 1
ATOM 1127 O O . CYS A 1 134 ? -9.936 -8.039 -6.406 1.00 85.44 134 CYS A O 1
ATOM 1129 N N . PRO A 1 135 ? -10.821 -9.876 -5.447 1.00 89.62 135 PRO A N 1
ATOM 1130 C CA . PRO A 1 135 ? -10.930 -9.295 -4.110 1.00 89.62 135 PRO A CA 1
ATOM 1131 C C . PRO A 1 135 ? -9.572 -8.866 -3.539 1.00 89.62 135 PRO A C 1
ATOM 1133 O O . PRO A 1 135 ? -9.505 -7.929 -2.753 1.00 89.62 135 PRO A O 1
ATOM 1136 N N . GLU A 1 136 ? -8.475 -9.486 -3.983 1.00 91.06 136 GLU A N 1
ATOM 1137 C CA . GLU A 1 136 ? -7.110 -9.103 -3.602 1.00 91.06 136 GLU A CA 1
ATOM 1138 C C . GLU A 1 136 ? -6.740 -7.692 -4.090 1.00 91.06 136 GLU A C 1
ATOM 1140 O O . GLU A 1 136 ? -6.146 -6.907 -3.344 1.00 91.06 136 GLU A O 1
ATOM 1145 N N . LEU A 1 137 ? -7.115 -7.351 -5.329 1.00 93.12 137 LEU A N 1
ATOM 1146 C CA . LEU A 1 137 ? -6.888 -6.021 -5.892 1.00 93.12 137 LEU A CA 1
ATOM 1147 C C . LEU A 1 137 ? -7.749 -4.986 -5.170 1.00 93.12 137 LEU A C 1
ATOM 1149 O O . LEU A 1 137 ? -7.232 -3.947 -4.768 1.00 93.12 137 LEU A O 1
ATOM 1153 N N . LEU A 1 138 ? -9.035 -5.290 -4.970 1.00 95.19 138 LEU A N 1
ATOM 1154 C CA . LEU A 1 138 ? -9.954 -4.395 -4.271 1.00 95.19 138 LEU A CA 1
ATOM 1155 C C . LEU A 1 138 ? -9.498 -4.143 -2.828 1.00 95.19 138 LEU A C 1
ATOM 1157 O O . LEU A 1 138 ? -9.375 -2.990 -2.431 1.00 95.19 138 LEU A O 1
ATOM 1161 N N . ALA A 1 139 ? -9.154 -5.191 -2.074 1.00 94.56 139 ALA A N 1
ATOM 1162 C CA . ALA A 1 139 ? -8.666 -5.056 -0.704 1.00 94.56 139 ALA A CA 1
ATOM 1163 C C . ALA A 1 139 ? -7.380 -4.222 -0.633 1.00 94.56 139 ALA A C 1
ATOM 1165 O O . ALA A 1 139 ? -7.253 -3.353 0.226 1.00 94.56 139 ALA A O 1
ATOM 1166 N N . THR A 1 140 ? -6.430 -4.453 -1.546 1.00 93.94 140 THR A N 1
ATOM 1167 C CA . THR A 1 140 ? -5.179 -3.679 -1.599 1.00 93.94 140 THR A CA 1
ATOM 1168 C C . THR A 1 140 ? -5.440 -2.217 -1.946 1.00 93.94 140 THR A C 1
ATOM 1170 O O . THR A 1 140 ? -4.904 -1.333 -1.283 1.00 93.94 140 THR A O 1
ATOM 1173 N N . ALA A 1 141 ? -6.307 -1.948 -2.924 1.00 95.75 141 ALA A N 1
ATOM 1174 C CA . ALA A 1 141 ? -6.702 -0.590 -3.270 1.00 95.75 141 ALA A CA 1
ATOM 1175 C C . ALA A 1 141 ? -7.376 0.119 -2.086 1.00 95.75 141 ALA A C 1
ATOM 1177 O O . ALA A 1 141 ? -7.022 1.255 -1.789 1.00 95.75 141 ALA A O 1
ATOM 1178 N N . CYS A 1 142 ? -8.273 -0.551 -1.355 1.00 96.94 142 CYS A N 1
ATOM 1179 C CA . CYS A 1 142 ? -8.893 -0.006 -0.146 1.00 96.94 142 CYS A CA 1
ATOM 1180 C C . CYS A 1 142 ? -7.856 0.350 0.934 1.00 96.94 142 CYS A C 1
ATOM 1182 O O . CYS A 1 142 ? -7.941 1.428 1.516 1.00 96.94 142 CYS A O 1
ATOM 1184 N N . VAL A 1 143 ? -6.848 -0.499 1.178 1.00 96.06 143 VAL A N 1
ATOM 1185 C CA . VAL A 1 143 ? -5.762 -0.173 2.125 1.00 96.06 143 VAL A CA 1
ATOM 1186 C C . VAL A 1 143 ? -5.006 1.073 1.674 1.00 96.06 143 VAL A C 1
ATOM 1188 O O . VAL A 1 143 ? -4.835 2.004 2.452 1.00 96.06 143 VAL A O 1
ATOM 1191 N N . GLU A 1 144 ? -4.564 1.105 0.418 1.00 95.62 144 GLU A N 1
ATOM 1192 C CA . GLU A 1 144 ? -3.750 2.198 -0.118 1.00 95.62 144 GLU A CA 1
ATOM 1193 C C . GLU A 1 144 ? -4.523 3.527 -0.129 1.00 95.62 144 GLU A C 1
ATOM 1195 O O . GLU A 1 144 ? -4.005 4.551 0.323 1.00 95.62 144 GLU A O 1
ATOM 1200 N N . ILE A 1 145 ? -5.775 3.515 -0.598 1.00 96.94 145 ILE A N 1
ATOM 1201 C CA . ILE A 1 145 ? -6.651 4.695 -0.637 1.00 96.94 145 ILE A CA 1
ATOM 1202 C C . ILE A 1 145 ? -6.984 5.153 0.785 1.00 96.94 145 ILE A C 1
ATOM 1204 O O . ILE A 1 145 ? -6.914 6.344 1.082 1.00 96.94 145 ILE A O 1
ATOM 1208 N N . GLY A 1 146 ? -7.288 4.219 1.690 1.00 96.94 146 GLY A N 1
ATOM 1209 C CA . GLY A 1 146 ? -7.522 4.523 3.099 1.00 96.94 146 GLY A CA 1
ATOM 1210 C C . GLY A 1 146 ? -6.310 5.187 3.752 1.00 96.94 146 GLY A C 1
ATOM 1211 O O . GLY A 1 146 ? -6.459 6.220 4.402 1.00 96.94 146 GLY A O 1
ATOM 1212 N N . SER A 1 147 ? -5.102 4.663 3.509 1.00 95.31 147 SER A N 1
ATOM 1213 C CA . SER A 1 147 ? -3.851 5.267 3.982 1.00 95.31 147 SER A CA 1
ATOM 1214 C C . SER A 1 147 ? -3.647 6.691 3.462 1.00 95.31 147 SER A C 1
ATOM 1216 O O . SER A 1 147 ? -3.173 7.546 4.204 1.00 95.31 147 SER A O 1
ATOM 1218 N N . TYR A 1 148 ? -4.024 6.979 2.214 1.00 94.75 148 TYR A N 1
ATOM 1219 C CA . TYR A 1 148 ? -3.950 8.337 1.672 1.00 94.75 148 TYR A CA 1
ATOM 1220 C C . TYR A 1 148 ? -4.845 9.328 2.440 1.00 94.75 148 TYR A C 1
ATOM 1222 O O . TYR A 1 148 ? -4.438 10.468 2.687 1.00 94.75 148 TYR A O 1
ATOM 1230 N N . TYR A 1 149 ? -6.032 8.904 2.875 1.00 96.19 149 TYR A N 1
ATOM 1231 C CA . TYR A 1 149 ? -6.956 9.768 3.612 1.00 96.19 149 TYR A CA 1
ATOM 1232 C C . TYR A 1 149 ? -6.611 9.959 5.095 1.00 96.19 149 TYR A C 1
ATOM 1234 O O . TYR A 1 149 ? -7.183 10.855 5.715 1.00 96.19 149 TYR A O 1
ATOM 1242 N N . LEU A 1 150 ? -5.660 9.202 5.662 1.00 93.81 150 LEU A N 1
ATOM 1243 C CA . LEU A 1 150 ? -5.313 9.268 7.093 1.00 93.81 150 LEU A CA 1
ATOM 1244 C C . LEU A 1 150 ? -4.963 10.676 7.591 1.00 93.81 150 LEU A C 1
ATOM 1246 O O . LEU A 1 150 ? -5.240 10.985 8.742 1.00 93.81 150 LEU A O 1
ATOM 1250 N N . GLU A 1 151 ? -4.397 11.533 6.738 1.00 89.25 151 GLU A N 1
ATOM 1251 C CA . GLU A 1 151 ? -4.035 12.919 7.082 1.00 89.25 151 GLU A CA 1
ATOM 1252 C C . GLU A 1 151 ? -5.019 13.972 6.538 1.00 89.25 151 GLU A C 1
ATOM 1254 O O . GLU A 1 151 ? -4.727 15.165 6.580 1.00 89.25 151 GLU A O 1
ATOM 1259 N N . ARG A 1 152 ? -6.153 13.555 5.963 1.00 90.62 152 ARG A N 1
ATOM 1260 C CA . ARG A 1 152 ? -7.070 14.442 5.219 1.00 90.62 152 ARG A CA 1
ATOM 1261 C C . ARG A 1 152 ? -8.503 14.358 5.705 1.00 90.62 152 ARG A C 1
ATOM 1263 O O . ARG A 1 152 ? -9.132 15.382 5.935 1.00 90.62 152 ARG A O 1
ATOM 1270 N N . ASP A 1 153 ? -9.014 13.138 5.811 1.00 94.94 153 ASP A N 1
ATOM 1271 C CA . ASP A 1 153 ? -10.426 12.860 6.040 1.00 94.94 153 ASP A CA 1
ATOM 1272 C C . ASP A 1 153 ? -10.539 11.500 6.738 1.00 94.94 153 ASP A C 1
ATOM 1274 O O . ASP A 1 153 ? -10.423 10.439 6.115 1.00 94.94 153 ASP A O 1
ATOM 1278 N N . TYR A 1 154 ? -10.691 11.537 8.062 1.00 94.75 154 TYR A N 1
ATOM 1279 C CA . TYR A 1 154 ? -10.688 10.332 8.886 1.00 94.75 154 TYR A CA 1
ATOM 1280 C C . TYR A 1 154 ? -11.886 9.434 8.566 1.00 94.75 154 TYR A C 1
ATOM 1282 O O . TYR A 1 154 ? -11.743 8.216 8.562 1.00 94.75 154 TYR A O 1
ATOM 1290 N N . GLU A 1 155 ? -13.039 10.013 8.233 1.00 95.19 155 GLU A N 1
ATOM 1291 C CA . GLU A 1 155 ? -14.253 9.287 7.864 1.00 95.19 155 GLU A CA 1
ATOM 1292 C C . GLU A 1 155 ? -14.082 8.536 6.536 1.00 95.19 155 GLU A C 1
ATOM 1294 O O . GLU A 1 155 ? -14.483 7.372 6.419 1.00 95.19 155 GLU A O 1
ATOM 1299 N N . LYS A 1 156 ? -13.452 9.160 5.531 1.00 96.00 156 LYS A N 1
ATOM 1300 C CA . LYS A 1 156 ? -13.097 8.460 4.287 1.00 96.00 156 LYS A CA 1
ATOM 1301 C C . LYS A 1 156 ? -12.070 7.367 4.544 1.00 96.00 156 LYS A C 1
ATOM 1303 O O . LYS A 1 156 ? -12.258 6.253 4.052 1.00 96.00 156 LYS A O 1
ATOM 1308 N N . ALA A 1 157 ? -11.023 7.653 5.321 1.00 97.31 157 ALA A N 1
ATOM 1309 C CA . ALA A 1 157 ? -10.026 6.651 5.689 1.00 97.31 157 ALA A CA 1
ATOM 1310 C C . ALA A 1 157 ? -10.688 5.444 6.370 1.00 97.31 157 ALA A C 1
ATOM 1312 O O . ALA A 1 157 ? -10.460 4.308 5.957 1.00 97.31 157 ALA A O 1
ATOM 1313 N N . GLU A 1 158 ? -11.571 5.689 7.343 1.00 97.25 158 GLU A N 1
ATOM 1314 C CA . GLU A 1 158 ? -12.342 4.666 8.049 1.00 97.25 158 GLU A CA 1
ATOM 1315 C C . GLU A 1 158 ? -13.119 3.796 7.065 1.00 97.25 158 GLU A C 1
ATOM 1317 O O . GLU A 1 158 ? -12.947 2.578 7.053 1.00 97.25 158 GLU A O 1
ATOM 1322 N N . LYS A 1 159 ? -13.909 4.406 6.174 1.00 96.88 159 LYS A N 1
ATOM 1323 C CA . LYS A 1 159 ? -14.702 3.674 5.180 1.00 96.88 159 LYS A CA 1
ATOM 1324 C C . LYS A 1 159 ? -13.852 2.683 4.377 1.00 96.88 159 LYS A C 1
ATOM 1326 O O . LYS A 1 159 ? -14.228 1.517 4.262 1.00 96.88 159 LYS A O 1
ATOM 1331 N N . PHE A 1 160 ? -12.720 3.129 3.830 1.00 97.88 160 PHE A N 1
ATOM 1332 C CA . PHE A 1 160 ? -11.860 2.272 3.013 1.00 97.88 160 PHE A CA 1
ATOM 1333 C C . PHE A 1 160 ? -11.119 1.218 3.845 1.00 97.88 160 PHE A C 1
ATOM 1335 O O . PHE A 1 160 ? -11.063 0.056 3.445 1.00 97.88 160 PHE A O 1
ATOM 1342 N N . LEU A 1 161 ? -10.581 1.579 5.013 1.00 97.31 161 LEU A N 1
ATOM 1343 C CA . LEU A 1 161 ? -9.837 0.639 5.856 1.00 97.31 161 LEU A CA 1
ATOM 1344 C C . LEU A 1 161 ? -10.743 -0.441 6.461 1.00 97.31 161 LEU A C 1
ATOM 1346 O O . LEU A 1 161 ? -10.333 -1.598 6.553 1.00 97.31 161 LEU A O 1
ATOM 1350 N N . LEU A 1 162 ? -11.984 -0.104 6.824 1.00 96.12 162 LEU A N 1
ATOM 1351 C CA . LEU A 1 162 ? -12.946 -1.099 7.296 1.00 96.12 162 LEU A CA 1
ATOM 1352 C C . LEU A 1 162 ? -13.412 -2.022 6.166 1.00 96.12 162 LEU A C 1
ATOM 1354 O O . LEU A 1 162 ? -13.550 -3.221 6.390 1.00 96.12 162 LEU A O 1
ATOM 1358 N N . GLU A 1 163 ? -13.598 -1.503 4.951 1.00 95.69 163 GLU A N 1
ATOM 1359 C CA . GLU A 1 163 ? -13.872 -2.347 3.785 1.00 95.69 163 GLU A CA 1
ATOM 1360 C C . GLU A 1 163 ? -12.707 -3.304 3.493 1.00 95.69 163 GLU A C 1
ATOM 1362 O O . GLU A 1 163 ? -12.931 -4.496 3.290 1.00 95.69 163 GLU A O 1
ATOM 1367 N N . ALA A 1 164 ? -11.461 -2.818 3.540 1.00 95.19 164 ALA A N 1
ATOM 1368 C CA . ALA A 1 164 ? -10.279 -3.665 3.400 1.00 95.19 164 ALA A CA 1
ATOM 1369 C C . ALA A 1 164 ? -10.238 -4.775 4.458 1.00 95.19 164 ALA A C 1
ATOM 1371 O O . ALA A 1 164 ? -9.948 -5.922 4.123 1.00 95.19 164 ALA A O 1
ATOM 1372 N N . TYR A 1 165 ? -10.549 -4.449 5.716 1.00 94.19 165 TYR A N 1
ATOM 1373 C CA . TYR A 1 165 ? -10.603 -5.417 6.811 1.00 94.19 165 TYR A CA 1
ATOM 1374 C C . TYR A 1 165 ? -11.630 -6.525 6.558 1.00 94.19 165 TYR A C 1
ATOM 1376 O O . TYR A 1 165 ? -11.307 -7.702 6.695 1.00 94.19 165 TYR A O 1
ATOM 1384 N N . GLU A 1 166 ? -12.840 -6.176 6.117 1.00 92.75 166 GLU A N 1
ATOM 1385 C CA . GLU A 1 166 ? -13.872 -7.172 5.804 1.00 92.75 166 GLU A CA 1
ATOM 1386 C C . GLU A 1 166 ? -13.499 -8.045 4.599 1.00 92.75 166 GLU A C 1
ATOM 1388 O O . GLU A 1 166 ? -13.651 -9.265 4.655 1.00 92.75 166 GLU A O 1
ATOM 1393 N N . LEU A 1 167 ? -12.944 -7.453 3.535 1.00 91.81 167 LEU A N 1
ATOM 1394 C CA . LEU A 1 167 ? -12.478 -8.204 2.366 1.00 91.81 167 LEU A CA 1
ATOM 1395 C C . LEU A 1 167 ? -11.355 -9.185 2.730 1.00 91.81 167 LEU A C 1
ATOM 1397 O O . LEU A 1 167 ? -11.307 -10.294 2.201 1.00 91.81 167 LEU A O 1
ATOM 1401 N N . ARG A 1 168 ? -10.461 -8.798 3.648 1.00 89.12 168 ARG A N 1
ATOM 1402 C CA . ARG A 1 168 ? -9.289 -9.594 4.038 1.00 89.12 168 ARG A CA 1
ATOM 1403 C C . ARG A 1 168 ? -9.624 -10.857 4.830 1.00 89.12 168 ARG A C 1
ATOM 1405 O O . ARG A 1 168 ? -8.849 -11.803 4.738 1.00 89.12 168 ARG A O 1
ATOM 1412 N N . LYS A 1 169 ? -10.788 -10.939 5.486 1.00 83.12 169 LYS A N 1
ATOM 1413 C CA . LYS A 1 169 ? -11.237 -12.153 6.204 1.00 83.12 169 LYS A CA 1
ATOM 1414 C C . LYS A 1 169 ? -11.287 -13.406 5.321 1.00 83.12 169 LYS A C 1
ATOM 1416 O O . LYS A 1 169 ? -11.192 -14.518 5.827 1.00 83.12 169 LYS A O 1
ATOM 1421 N N . ALA A 1 170 ? -11.451 -13.233 4.008 1.00 79.44 170 ALA A N 1
ATOM 1422 C CA . ALA A 1 170 ? -11.530 -14.323 3.036 1.00 79.44 170 ALA A CA 1
ATOM 1423 C C . ALA A 1 170 ? -10.276 -14.449 2.145 1.00 79.44 170 ALA A C 1
ATOM 1425 O O . ALA A 1 170 ? -10.299 -15.199 1.167 1.00 79.44 170 ALA A O 1
ATOM 1426 N N . LEU A 1 171 ? -9.198 -13.706 2.431 1.00 82.44 171 LEU A N 1
ATOM 1427 C CA . LEU A 1 171 ? -8.030 -13.584 1.551 1.00 82.44 171 LEU A CA 1
ATOM 1428 C C . LEU A 1 171 ? -6.727 -14.033 2.205 1.00 82.44 171 LEU A C 1
ATOM 1430 O O . LEU A 1 171 ? -6.602 -14.180 3.415 1.00 82.44 171 LEU A O 1
ATOM 1434 N N . LYS A 1 172 ? -5.717 -14.229 1.353 1.00 70.94 172 LYS A N 1
ATOM 1435 C CA . LYS A 1 172 ? -4.339 -14.497 1.768 1.00 70.94 172 LYS A CA 1
ATOM 1436 C C . LYS A 1 172 ? -3.721 -13.279 2.480 1.00 70.94 172 LYS A C 1
ATOM 1438 O O . LYS A 1 172 ? -4.147 -12.145 2.242 1.00 70.94 172 LYS A O 1
ATOM 1443 N N . PRO A 1 173 ? -2.653 -13.479 3.279 1.00 71.94 173 PRO A N 1
ATOM 1444 C CA . PRO A 1 173 ? -2.108 -12.458 4.181 1.00 71.94 173 PRO A CA 1
ATOM 1445 C C . PRO A 1 173 ? -1.380 -11.264 3.547 1.00 71.94 173 PRO A C 1
ATOM 1447 O O . PRO A 1 173 ? -0.726 -10.485 4.247 1.00 71.94 173 PRO A O 1
ATOM 1450 N N . ARG A 1 174 ? -1.444 -11.089 2.225 1.00 71.56 174 ARG A N 1
ATOM 1451 C CA . ARG A 1 174 ? -0.757 -9.977 1.559 1.00 71.56 174 ARG A CA 1
ATOM 1452 C C . ARG A 1 174 ? -1.296 -8.645 2.101 1.00 71.56 174 ARG A C 1
ATOM 1454 O O . ARG A 1 174 ? -2.465 -8.528 2.413 1.00 71.56 174 ARG A O 1
ATOM 1461 N N . GLY A 1 175 ? -0.445 -7.647 2.316 1.00 78.31 175 GLY A N 1
ATOM 1462 C CA . GLY A 1 175 ? -0.870 -6.323 2.802 1.00 78.31 175 GLY A CA 1
ATOM 1463 C C . GLY A 1 175 ? -1.595 -6.258 4.166 1.00 78.31 175 GLY A C 1
ATOM 1464 O O . GLY A 1 175 ? -1.952 -5.153 4.570 1.00 78.31 175 GLY A O 1
ATOM 1465 N N . LEU A 1 176 ? -1.758 -7.365 4.911 1.00 87.31 176 LEU A N 1
ATOM 1466 C CA . LEU A 1 176 ? -2.358 -7.359 6.258 1.00 87.31 176 LEU A CA 1
ATOM 1467 C C . LEU A 1 176 ? -1.565 -6.486 7.232 1.00 87.31 176 LEU A C 1
ATOM 1469 O O . LEU A 1 176 ? -2.154 -5.762 8.026 1.00 87.31 176 LEU A O 1
ATOM 1473 N N . ARG A 1 177 ? -0.228 -6.498 7.140 1.00 90.50 177 ARG A N 1
ATOM 1474 C CA . ARG A 1 177 ? 0.627 -5.640 7.975 1.00 90.50 177 ARG A CA 1
ATOM 1475 C C . ARG A 1 177 ? 0.305 -4.162 7.770 1.00 90.50 177 ARG A C 1
ATOM 1477 O O . ARG A 1 177 ? 0.061 -3.452 8.737 1.00 90.50 177 ARG A O 1
ATOM 1484 N N . LYS A 1 178 ? 0.218 -3.732 6.509 1.00 91.38 178 LYS A N 1
ATOM 1485 C CA . LYS A 1 178 ? -0.113 -2.345 6.168 1.00 91.38 178 LYS A CA 1
ATOM 1486 C C . LYS A 1 178 ? -1.524 -1.968 6.625 1.00 91.38 178 LYS A C 1
ATOM 1488 O O . LYS A 1 178 ? -1.728 -0.863 7.114 1.00 91.38 178 LYS A O 1
ATOM 1493 N N . LEU A 1 179 ? -2.485 -2.888 6.508 1.00 94.38 179 LEU A N 1
ATOM 1494 C CA . LEU A 1 179 ? -3.830 -2.692 7.048 1.00 94.38 179 LEU A CA 1
ATOM 1495 C C . LEU A 1 179 ? -3.800 -2.493 8.573 1.00 94.38 179 LEU A C 1
ATOM 1497 O O . LEU A 1 179 ? -4.383 -1.533 9.066 1.00 94.38 179 LEU A O 1
ATOM 1501 N N . ALA A 1 180 ? -3.102 -3.357 9.314 1.00 93.81 180 ALA A N 1
ATOM 1502 C CA . ALA A 1 180 ? -2.997 -3.267 10.771 1.00 93.81 180 ALA A CA 1
ATOM 1503 C C . ALA A 1 180 ? -2.350 -1.947 11.228 1.00 93.81 180 ALA A C 1
ATOM 1505 O O . ALA A 1 180 ? -2.827 -1.298 12.162 1.00 93.81 180 ALA A O 1
ATOM 1506 N N . GLU A 1 181 ? -1.294 -1.518 10.535 1.00 92.69 181 GLU A N 1
ATOM 1507 C CA . GLU A 1 181 ? -0.627 -0.233 10.764 1.00 92.69 181 GLU A CA 1
ATOM 1508 C C . GLU A 1 181 ? -1.567 0.949 10.493 1.00 92.69 181 GLU A C 1
ATOM 1510 O O . GLU A 1 181 ? -1.704 1.822 11.350 1.00 92.69 181 GLU A O 1
ATOM 1515 N N . ALA A 1 182 ? -2.273 0.949 9.357 1.00 94.44 182 ALA A N 1
ATOM 1516 C CA . ALA A 1 182 ? -3.212 2.010 8.998 1.00 94.44 182 ALA A CA 1
ATOM 1517 C C . ALA A 1 182 ? -4.406 2.096 9.968 1.00 94.44 182 ALA A C 1
ATOM 1519 O O . ALA A 1 182 ? -4.810 3.192 10.353 1.00 94.44 182 ALA A O 1
ATOM 1520 N N . LEU A 1 183 ? -4.944 0.954 10.413 1.00 96.25 183 LEU A N 1
ATOM 1521 C CA . LEU A 1 183 ? -5.993 0.900 11.438 1.00 96.25 183 LEU A CA 1
ATOM 1522 C C . LEU A 1 183 ? -5.494 1.450 12.782 1.00 96.25 183 LEU A C 1
ATOM 1524 O O . LEU A 1 183 ? -6.202 2.214 13.436 1.00 96.25 183 LEU A O 1
ATOM 1528 N N . THR A 1 184 ? -4.262 1.110 13.176 1.00 93.88 184 THR A N 1
ATOM 1529 C CA . THR A 1 184 ? -3.631 1.638 14.399 1.00 93.88 184 THR A CA 1
ATOM 1530 C C . THR A 1 184 ? -3.460 3.151 14.320 1.00 93.88 184 THR A C 1
ATOM 1532 O O . THR A 1 184 ? -3.741 3.867 15.286 1.00 93.88 184 THR A O 1
ATOM 1535 N N . GLU A 1 185 ? -3.002 3.657 13.176 1.00 93.44 185 GLU A N 1
ATOM 1536 C CA . GLU A 1 185 ? -2.849 5.089 12.963 1.00 93.44 185 GLU A CA 1
ATOM 1537 C C . GLU A 1 185 ? -4.198 5.805 13.037 1.00 93.44 185 GLU A C 1
ATOM 1539 O O . GLU A 1 185 ? -4.334 6.731 13.837 1.00 93.44 185 GLU A O 1
ATOM 1544 N N . LEU A 1 186 ? -5.215 5.343 12.305 1.00 94.94 186 LEU A N 1
ATOM 1545 C CA . LEU A 1 186 ? -6.545 5.950 12.345 1.00 94.94 186 LEU A CA 1
ATOM 1546 C C . LEU A 1 186 ? -7.156 5.915 13.753 1.00 94.94 186 LEU A C 1
ATOM 1548 O O . LEU A 1 186 ? -7.701 6.920 14.211 1.00 94.94 186 LEU A O 1
ATOM 1552 N N . GLY A 1 187 ? -7.010 4.798 14.476 1.00 93.19 187 GLY A N 1
ATOM 1553 C CA . GLY A 1 187 ? -7.441 4.692 15.872 1.00 93.19 187 GLY A CA 1
ATOM 1554 C C . GLY A 1 187 ? -6.753 5.731 16.761 1.00 93.19 187 GLY A C 1
ATOM 1555 O O . GLY A 1 187 ? -7.398 6.407 17.564 1.00 93.19 187 GLY A O 1
ATOM 1556 N N . SER A 1 188 ? -5.456 5.958 16.542 1.00 90.81 188 SER A N 1
ATOM 1557 C CA . SER A 1 188 ? -4.688 6.983 17.260 1.00 90.81 188 SER A CA 1
ATOM 1558 C C . SER A 1 188 ? -5.166 8.400 16.924 1.00 90.81 188 SER A C 1
ATOM 1560 O O . SER A 1 188 ? -5.247 9.250 17.813 1.00 90.81 188 SER A O 1
ATOM 1562 N N . ARG A 1 189 ? -5.520 8.674 15.661 1.00 91.12 189 ARG A N 1
ATOM 1563 C CA . ARG A 1 189 ? -6.097 9.964 15.243 1.00 91.12 189 ARG A CA 1
ATOM 1564 C C . ARG A 1 189 ? -7.456 10.208 15.900 1.00 91.12 189 ARG A C 1
ATOM 1566 O O . ARG A 1 189 ? -7.653 11.278 16.475 1.00 91.12 189 ARG A O 1
ATOM 1573 N N . TYR A 1 190 ? -8.350 9.217 15.890 1.00 91.81 190 TYR A N 1
ATOM 1574 C CA . TYR A 1 190 ? -9.657 9.327 16.545 1.00 91.81 190 TYR A CA 1
ATOM 1575 C C . TYR A 1 190 ? -9.548 9.499 18.062 1.00 91.81 190 TYR A C 1
ATOM 1577 O O . TYR A 1 190 ? -10.257 10.331 18.630 1.00 91.81 190 TYR A O 1
ATOM 1585 N N . SER A 1 191 ? -8.610 8.803 18.708 1.00 88.06 191 SER A N 1
ATOM 1586 C CA . SER A 1 191 ? -8.312 8.978 20.134 1.00 88.06 191 SER A CA 1
ATOM 1587 C C . SER A 1 191 ? -7.907 10.425 20.455 1.00 88.06 191 SER A C 1
ATOM 1589 O O . SER A 1 191 ? -8.464 11.043 21.363 1.00 88.06 191 SER A O 1
ATOM 1591 N N . ARG A 1 192 ? -7.028 11.032 19.642 1.00 88.44 192 ARG A N 1
ATOM 1592 C CA . ARG A 1 192 ? -6.585 12.431 19.822 1.00 88.44 192 ARG A CA 1
ATOM 1593 C C . ARG A 1 192 ? -7.713 13.458 19.717 1.00 88.44 192 ARG A C 1
ATOM 1595 O O . ARG A 1 192 ? -7.619 14.505 20.349 1.00 88.44 192 ARG A O 1
ATOM 1602 N N . ILE A 1 193 ? -8.763 13.171 18.946 1.00 89.94 193 ILE A N 1
ATOM 1603 C CA . ILE A 1 193 ? -9.960 14.024 18.843 1.00 89.94 193 ILE A CA 1
ATOM 1604 C C . ILE A 1 193 ? -11.115 13.549 19.742 1.00 89.94 193 ILE A C 1
ATOM 1606 O O . ILE A 1 193 ? -12.265 13.926 19.518 1.00 89.94 193 ILE A O 1
ATOM 1610 N N . ARG A 1 194 ? -10.815 12.729 20.763 1.00 87.62 194 ARG A N 1
ATOM 1611 C CA . ARG A 1 194 ? -11.761 12.214 21.773 1.00 87.62 194 ARG A CA 1
ATOM 1612 C C . ARG A 1 194 ? -12.942 11.423 21.192 1.00 87.62 194 ARG A C 1
ATOM 1614 O O . ARG A 1 194 ? -14.028 11.391 21.764 1.00 87.62 194 ARG A O 1
ATOM 1621 N N . LYS A 1 195 ? -12.747 10.760 20.049 1.00 89.19 195 LYS A N 1
ATOM 1622 C CA . LYS A 1 195 ? -13.702 9.798 19.473 1.00 89.19 195 LYS A CA 1
ATOM 1623 C C . LYS A 1 195 ? -13.346 8.383 19.931 1.00 89.19 195 LYS A C 1
ATOM 1625 O O . LYS A 1 195 ? -12.953 7.543 19.125 1.00 89.19 195 LYS A O 1
ATOM 1630 N N . THR A 1 196 ? -13.454 8.145 21.237 1.00 85.81 196 THR A N 1
ATOM 1631 C CA . THR A 1 196 ? -12.949 6.934 21.904 1.00 85.81 196 THR A CA 1
ATOM 1632 C C . THR A 1 196 ? -13.573 5.652 21.358 1.00 85.81 196 THR A C 1
ATOM 1634 O O . THR A 1 196 ? -12.840 4.735 21.017 1.00 85.81 196 THR A O 1
ATOM 1637 N N . GLU A 1 197 ? -14.891 5.621 21.146 1.00 89.19 197 GLU A N 1
ATOM 1638 C CA . GLU A 1 197 ? -15.594 4.443 20.608 1.00 89.19 197 GLU A CA 1
ATOM 1639 C C . GLU A 1 197 ? -15.053 4.018 19.232 1.00 89.19 197 GLU A C 1
ATOM 1641 O O . GLU A 1 197 ? -14.755 2.848 18.996 1.00 89.19 197 GLU A O 1
ATOM 1646 N N . LYS A 1 198 ? -14.854 4.983 18.321 1.00 91.19 198 LYS A N 1
ATOM 1647 C CA . LYS A 1 198 ? -14.255 4.715 17.005 1.00 91.19 198 LYS A CA 1
ATOM 1648 C C . LYS A 1 198 ? -12.812 4.231 17.136 1.00 91.19 198 LYS A C 1
ATOM 1650 O O . LYS A 1 198 ? -12.408 3.294 16.450 1.00 91.19 198 LYS A O 1
ATOM 1655 N N . ALA A 1 199 ? -12.035 4.869 18.011 1.00 91.25 199 ALA A N 1
ATOM 1656 C CA . ALA A 1 199 ? -10.647 4.498 18.247 1.00 91.25 199 ALA A CA 1
ATOM 1657 C C . ALA A 1 199 ? -10.520 3.059 18.767 1.00 91.25 199 ALA A C 1
ATOM 1659 O O . ALA A 1 199 ? -9.695 2.302 18.261 1.00 91.25 199 ALA A O 1
ATOM 1660 N N . GLU A 1 200 ? -11.357 2.663 19.728 1.00 90.56 200 GLU A N 1
ATOM 1661 C CA . GLU A 1 200 ? -11.363 1.317 20.304 1.00 90.56 200 GLU A CA 1
ATOM 1662 C C . GLU A 1 200 ? -11.638 0.243 19.254 1.00 90.56 200 GLU A C 1
ATOM 1664 O O . GLU A 1 200 ? -10.844 -0.693 19.134 1.00 90.56 200 GLU A O 1
ATOM 1669 N N . ILE A 1 201 ? -12.674 0.432 18.428 1.00 93.00 201 ILE A N 1
ATOM 1670 C CA . ILE A 1 201 ? -13.018 -0.494 17.338 1.00 93.00 201 ILE A CA 1
ATOM 1671 C C . ILE A 1 201 ? -11.830 -0.686 16.388 1.00 93.00 201 ILE A C 1
ATOM 1673 O O . ILE A 1 201 ? -11.520 -1.810 15.986 1.00 93.00 201 ILE A O 1
ATOM 1677 N N . LEU A 1 202 ? -11.153 0.400 16.009 1.00 94.62 202 LEU A N 1
ATOM 1678 C CA . LEU A 1 202 ? -10.008 0.341 15.100 1.00 94.62 202 LEU A CA 1
ATOM 1679 C C . LEU A 1 202 ? -8.802 -0.345 15.741 1.00 94.62 202 LEU A C 1
ATOM 1681 O O . LEU A 1 202 ? -8.138 -1.153 15.094 1.00 94.62 202 LEU A O 1
ATOM 1685 N N . PHE A 1 203 ? -8.550 -0.069 17.019 1.00 92.62 203 PHE A N 1
ATOM 1686 C CA . PHE A 1 203 ? -7.500 -0.718 17.791 1.00 92.62 203 PHE A CA 1
ATOM 1687 C C . PHE A 1 203 ? -7.737 -2.222 17.962 1.00 92.62 203 PHE A C 1
ATOM 1689 O O . PHE A 1 203 ? -6.792 -2.994 17.811 1.00 92.62 203 PHE A O 1
ATOM 1696 N N . ASP A 1 204 ? -8.976 -2.654 18.212 1.00 93.06 204 ASP A N 1
ATOM 1697 C CA . ASP A 1 204 ? -9.323 -4.080 18.278 1.00 93.06 204 ASP A CA 1
ATOM 1698 C C . ASP A 1 204 ? -9.080 -4.777 16.937 1.00 93.06 204 ASP A C 1
ATOM 1700 O O . ASP A 1 204 ? -8.461 -5.842 16.886 1.00 93.06 204 ASP A O 1
ATOM 1704 N N . ARG A 1 205 ? -9.501 -4.154 15.830 1.00 94.62 205 ARG A N 1
ATOM 1705 C CA . ARG A 1 205 ? -9.275 -4.697 14.481 1.00 94.62 205 ARG A CA 1
ATOM 1706 C C . ARG A 1 205 ? -7.790 -4.751 14.126 1.00 94.62 205 ARG A C 1
ATOM 1708 O O . ARG A 1 205 ? -7.339 -5.743 13.552 1.00 94.62 205 ARG A O 1
ATOM 1715 N N . ALA A 1 206 ? -7.017 -3.727 14.487 1.00 94.38 206 ALA A N 1
ATOM 1716 C CA . ALA A 1 206 ? -5.571 -3.717 14.290 1.00 94.38 206 ALA A CA 1
ATOM 1717 C C . ALA A 1 206 ? -4.887 -4.838 15.083 1.00 94.38 206 ALA A C 1
ATOM 1719 O O . ALA A 1 206 ? -4.096 -5.591 14.517 1.00 94.38 206 ALA A O 1
ATOM 1720 N N . TYR A 1 207 ? -5.233 -4.994 16.364 1.00 93.94 207 TYR A N 1
ATOM 1721 C CA . TYR A 1 207 ? -4.713 -6.065 17.214 1.00 93.94 207 TYR A CA 1
ATOM 1722 C C . TYR A 1 207 ? -5.045 -7.451 16.650 1.00 93.94 207 TYR A C 1
ATOM 1724 O O . TYR A 1 207 ? -4.152 -8.289 16.529 1.00 93.94 207 TYR A O 1
ATOM 1732 N N . ALA A 1 208 ? -6.298 -7.677 16.240 1.00 93.38 208 ALA A N 1
ATOM 1733 C CA . ALA A 1 208 ? -6.711 -8.924 15.599 1.00 93.38 208 ALA A CA 1
ATOM 1734 C C . ALA A 1 208 ? -5.888 -9.207 14.330 1.00 93.38 208 ALA A C 1
ATOM 1736 O O . ALA A 1 208 ? -5.372 -10.308 14.169 1.00 93.38 208 ALA A O 1
ATOM 1737 N N . THR A 1 209 ? -5.671 -8.193 13.488 1.00 93.19 209 THR A N 1
ATOM 1738 C CA . THR A 1 209 ? -4.866 -8.328 12.262 1.00 93.19 209 THR A CA 1
ATOM 1739 C C . THR A 1 209 ? -3.396 -8.647 12.571 1.00 93.19 209 THR A C 1
ATOM 1741 O O . THR A 1 209 ? -2.783 -9.487 11.914 1.00 93.19 209 THR A O 1
ATOM 1744 N N . PHE A 1 210 ? -2.806 -8.012 13.590 1.00 93.25 210 PHE A N 1
ATOM 1745 C CA . PHE A 1 210 ? -1.450 -8.344 14.039 1.00 93.25 210 PHE A CA 1
ATOM 1746 C C . PHE A 1 210 ? -1.361 -9.757 14.618 1.00 93.25 210 PHE A C 1
ATOM 1748 O O . PHE A 1 210 ? -0.369 -10.445 14.387 1.00 93.25 210 PHE A O 1
ATOM 1755 N N . LYS A 1 211 ? -2.395 -10.216 15.326 1.00 92.88 211 LYS A N 1
ATOM 1756 C CA . LYS A 1 211 ? -2.452 -11.580 15.849 1.00 92.88 211 LYS A CA 1
ATOM 1757 C C . LYS A 1 211 ? -2.514 -12.606 14.718 1.00 92.88 211 LYS A C 1
ATOM 1759 O O . LYS A 1 211 ? -1.749 -13.560 14.733 1.00 92.88 211 LYS A O 1
ATOM 1764 N N . GLU A 1 212 ? -3.331 -12.362 13.697 1.00 92.00 212 GLU A N 1
ATOM 1765 C CA . GLU A 1 212 ? -3.371 -13.201 12.494 1.00 92.00 212 GLU A CA 1
ATOM 1766 C C . GLU A 1 212 ? -1.994 -13.290 11.815 1.00 92.00 212 GLU A C 1
ATOM 1768 O O . GLU A 1 212 ? -1.539 -14.376 11.456 1.00 92.00 212 GLU A O 1
ATOM 1773 N N . LEU A 1 213 ? -1.285 -12.163 11.672 1.00 91.94 213 LEU A N 1
ATOM 1774 C CA . LEU A 1 213 ? 0.078 -12.145 11.125 1.00 91.94 213 LEU A CA 1
ATOM 1775 C C . LEU A 1 213 ? 1.057 -12.992 11.947 1.00 91.94 213 LEU A C 1
ATOM 1777 O O . LEU A 1 213 ? 1.923 -13.651 11.367 1.00 91.94 213 LEU A O 1
ATOM 1781 N N . LEU A 1 214 ? 0.935 -12.962 13.275 1.00 93.62 214 LEU A N 1
ATOM 1782 C CA . LEU A 1 214 ? 1.753 -13.765 14.180 1.00 93.62 214 LEU A CA 1
ATOM 1783 C C . LEU A 1 214 ? 1.434 -15.259 14.039 1.00 93.62 214 LEU A C 1
ATOM 1785 O O . LEU A 1 214 ? 2.356 -16.062 13.915 1.00 93.62 214 LEU A O 1
ATOM 1789 N N . ASP A 1 215 ? 0.151 -15.623 13.998 1.00 92.00 215 ASP A N 1
ATOM 1790 C CA . ASP A 1 215 ? -0.305 -17.011 13.838 1.00 92.00 215 ASP A CA 1
ATOM 1791 C C . ASP A 1 215 ? 0.165 -17.611 12.499 1.00 92.00 215 ASP A C 1
ATOM 1793 O O . ASP A 1 215 ? 0.442 -18.806 12.396 1.00 92.00 215 ASP A O 1
ATOM 1797 N N . MET A 1 216 ? 0.331 -16.767 11.476 1.00 90.12 216 MET A N 1
ATOM 1798 C CA . MET A 1 216 ? 0.906 -17.132 10.176 1.00 90.12 216 MET A CA 1
ATOM 1799 C C . MET A 1 216 ? 2.444 -17.105 10.134 1.00 90.12 216 MET A C 1
ATOM 1801 O O . MET A 1 216 ? 3.021 -17.325 9.069 1.00 90.12 216 MET A O 1
ATOM 1805 N N . ALA A 1 217 ? 3.113 -16.824 11.256 1.00 92.44 217 ALA A N 1
ATOM 1806 C CA . ALA A 1 217 ? 4.565 -16.661 11.366 1.00 92.44 217 ALA A CA 1
ATOM 1807 C C . ALA A 1 217 ? 5.153 -15.588 10.422 1.00 92.44 217 ALA A C 1
ATOM 1809 O O . ALA A 1 217 ? 6.307 -15.671 10.001 1.00 92.44 217 ALA A O 1
ATOM 1810 N N . LEU A 1 218 ? 4.358 -14.566 10.084 1.00 88.12 218 LEU A N 1
ATOM 1811 C CA . LEU A 1 218 ? 4.768 -13.444 9.230 1.00 88.12 218 LEU A CA 1
ATOM 1812 C C . LEU A 1 218 ? 5.324 -12.259 10.024 1.00 88.12 218 LEU A C 1
ATOM 1814 O O . LEU A 1 218 ? 5.881 -11.330 9.437 1.00 88.12 218 LEU A O 1
ATOM 1818 N N . ILE A 1 219 ? 5.155 -12.273 11.342 1.00 90.75 219 ILE A N 1
ATOM 1819 C CA . ILE A 1 219 ? 5.828 -11.386 12.291 1.00 90.75 219 ILE A CA 1
ATOM 1820 C C . ILE A 1 219 ? 6.328 -12.215 13.472 1.00 90.75 219 ILE A C 1
ATOM 1822 O O . ILE A 1 219 ? 5.772 -13.264 13.797 1.00 90.75 219 ILE A O 1
ATOM 1826 N N . SER A 1 220 ? 7.380 -11.733 14.117 1.00 93.31 220 SER A N 1
ATOM 1827 C CA . SER A 1 220 ? 7.888 -12.286 15.369 1.00 93.31 220 SER A CA 1
ATOM 1828 C C . SER A 1 220 ? 6.995 -11.930 16.564 1.00 93.31 220 SER A C 1
ATOM 1830 O O . SER A 1 220 ? 6.214 -10.976 16.533 1.00 93.31 220 SER A O 1
ATOM 1832 N N . GLN A 1 221 ? 7.155 -12.673 17.665 1.00 93.81 221 GLN A N 1
ATOM 1833 C CA . GLN A 1 221 ? 6.511 -12.349 18.945 1.00 93.81 221 GLN A CA 1
ATOM 1834 C C . GLN A 1 221 ? 6.912 -10.965 19.472 1.00 93.81 221 GLN A C 1
ATOM 1836 O O . GLN A 1 221 ? 6.102 -10.275 20.090 1.00 93.81 221 GLN A O 1
ATOM 1841 N N . GLU A 1 222 ? 8.152 -10.546 19.215 1.00 93.00 222 GLU A N 1
ATOM 1842 C CA . GLU A 1 222 ? 8.643 -9.220 19.585 1.00 93.00 222 GLU A CA 1
ATOM 1843 C C . GLU A 1 222 ? 7.905 -8.127 18.803 1.00 93.00 222 GLU A C 1
ATOM 1845 O O . GLU A 1 222 ? 7.314 -7.237 19.414 1.00 93.00 222 GLU A O 1
ATOM 1850 N N . GLU A 1 223 ? 7.833 -8.245 17.472 1.00 89.44 223 GLU A N 1
ATOM 1851 C CA . GLU A 1 223 ? 7.084 -7.309 16.622 1.00 89.44 223 GLU A CA 1
ATOM 1852 C C . GLU A 1 223 ? 5.607 -7.230 17.021 1.00 89.44 223 GLU A C 1
ATOM 1854 O O . GLU A 1 223 ? 5.049 -6.134 17.133 1.00 89.44 223 GLU A O 1
ATOM 1859 N N . PHE A 1 224 ? 4.978 -8.379 17.289 1.00 93.19 224 PHE A N 1
ATOM 1860 C CA . PHE A 1 224 ? 3.602 -8.429 17.778 1.00 93.19 224 PHE A CA 1
ATOM 1861 C C . PHE A 1 224 ? 3.445 -7.709 19.123 1.00 93.19 224 PHE A C 1
ATOM 1863 O O . PHE A 1 224 ? 2.500 -6.939 19.307 1.00 93.19 224 PHE A O 1
ATOM 1870 N N . SER A 1 225 ? 4.376 -7.917 20.055 1.00 90.94 225 SER A N 1
ATOM 1871 C CA . SER A 1 225 ? 4.355 -7.283 21.377 1.00 90.94 225 SER A CA 1
ATOM 1872 C C . SER A 1 225 ? 4.533 -5.770 21.280 1.00 90.94 225 SER A C 1
ATOM 1874 O O . SER A 1 225 ? 3.808 -5.024 21.942 1.00 90.94 225 SER A O 1
ATOM 1876 N N . THR A 1 226 ? 5.437 -5.289 20.421 1.00 89.81 226 THR A N 1
ATOM 1877 C CA . THR A 1 226 ? 5.614 -3.855 20.152 1.00 89.81 226 THR A CA 1
ATOM 1878 C C . THR A 1 226 ? 4.353 -3.247 19.543 1.00 89.81 226 THR A C 1
ATOM 1880 O O . THR A 1 226 ? 3.885 -2.208 20.012 1.00 89.81 226 THR A O 1
ATOM 1883 N N . ALA A 1 227 ? 3.763 -3.895 18.535 1.00 86.31 227 ALA A N 1
ATOM 1884 C CA . ALA A 1 227 ? 2.525 -3.436 17.912 1.00 86.31 227 ALA A CA 1
ATOM 1885 C C . ALA A 1 227 ? 1.360 -3.396 18.919 1.00 86.31 227 ALA A C 1
ATOM 1887 O O . ALA A 1 227 ? 0.670 -2.384 19.043 1.00 86.31 227 ALA A O 1
ATOM 1888 N N . SER A 1 228 ? 1.205 -4.454 19.715 1.00 85.19 228 SER A N 1
ATOM 1889 C CA . SER A 1 228 ? 0.175 -4.567 20.755 1.00 85.19 228 SER A CA 1
ATOM 1890 C C . SER A 1 228 ? 0.355 -3.549 21.879 1.00 85.19 228 SER A C 1
ATOM 1892 O O . SER A 1 228 ? -0.627 -3.012 22.395 1.00 85.19 228 SER A O 1
ATOM 1894 N N . SER A 1 229 ? 1.600 -3.244 22.247 1.00 85.88 229 SER A N 1
ATOM 1895 C CA . SER A 1 229 ? 1.912 -2.227 23.255 1.00 85.88 229 SER A CA 1
ATOM 1896 C C . SER A 1 229 ? 1.532 -0.836 22.767 1.00 85.88 229 SER A C 1
ATOM 1898 O O . SER A 1 229 ? 0.904 -0.098 23.517 1.00 85.88 229 SER A O 1
ATOM 1900 N N . ARG A 1 230 ? 1.811 -0.509 21.495 1.00 78.38 230 ARG A N 1
ATOM 1901 C CA . ARG A 1 230 ? 1.360 0.749 20.877 1.00 78.38 230 ARG A CA 1
ATOM 1902 C C . ARG A 1 230 ? -0.160 0.867 20.960 1.00 78.38 230 ARG A C 1
ATOM 1904 O O . 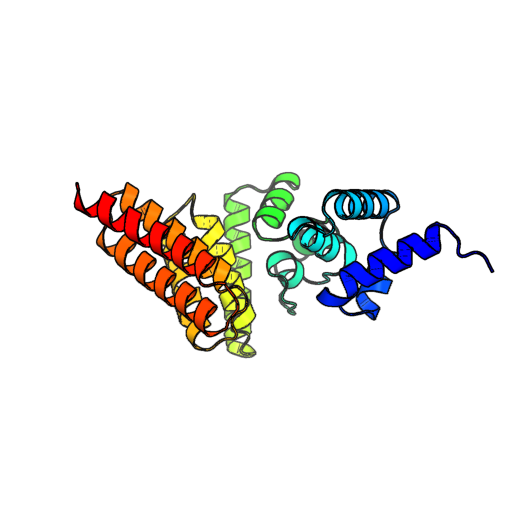ARG A 1 230 ? -0.660 1.861 21.468 1.00 78.38 230 ARG A O 1
ATOM 1911 N N . VAL A 1 231 ? -0.888 -0.177 20.560 1.00 78.81 231 VAL A N 1
ATOM 1912 C CA . VAL A 1 231 ? -2.357 -0.230 20.663 1.00 78.81 231 VAL A CA 1
ATOM 1913 C C . VAL A 1 231 ? -2.843 -0.040 22.114 1.00 78.81 231 VAL A C 1
ATOM 1915 O O . VAL A 1 231 ? -3.783 0.712 22.366 1.00 78.81 231 VAL A O 1
ATOM 1918 N N . SER A 1 232 ? -2.181 -0.679 23.082 1.00 76.00 232 SER A N 1
ATOM 1919 C CA . SER A 1 232 ? -2.574 -0.664 24.501 1.00 76.00 232 SER A CA 1
ATOM 1920 C C . SER A 1 232 ? -2.246 0.649 25.221 1.00 76.00 232 SER A C 1
ATOM 1922 O O . SER A 1 232 ? -3.018 1.103 26.064 1.00 76.00 232 SER A O 1
ATOM 1924 N N . GLU A 1 233 ? -1.113 1.278 24.908 1.00 76.50 233 GLU A N 1
ATOM 1925 C CA . GLU A 1 233 ? -0.707 2.564 25.483 1.00 76.50 233 GLU A CA 1
ATOM 1926 C C . GLU A 1 233 ? -1.689 3.677 25.094 1.00 76.50 233 GLU A C 1
ATOM 1928 O O . GLU A 1 233 ? -2.046 4.515 25.926 1.00 76.50 233 GLU A O 1
ATOM 1933 N N . TYR A 1 234 ? -2.199 3.649 23.859 1.00 69.25 234 TYR A N 1
ATOM 1934 C CA . TYR A 1 234 ? -3.196 4.619 23.409 1.00 69.25 234 TYR A CA 1
ATOM 1935 C C . TYR A 1 234 ? -4.546 4.470 24.116 1.00 69.25 234 TYR A C 1
ATOM 1937 O O . TYR A 1 234 ? -5.170 5.488 24.407 1.00 69.25 234 TYR A O 1
ATOM 1945 N N . ARG A 1 235 ? -4.964 3.245 24.469 1.00 66.19 235 ARG A N 1
ATOM 1946 C CA . ARG A 1 235 ? -6.184 3.015 25.269 1.00 66.19 235 ARG A CA 1
ATOM 1947 C C . ARG A 1 235 ? -6.092 3.618 26.666 1.00 66.19 235 ARG A C 1
ATOM 1949 O O . ARG A 1 235 ? -7.059 4.196 27.152 1.00 66.19 235 ARG A O 1
ATOM 1956 N N . LYS A 1 236 ? -4.922 3.509 27.303 1.00 67.50 236 LYS A N 1
ATOM 1957 C CA . LYS A 1 236 ? -4.686 4.103 28.628 1.00 67.50 236 LYS A CA 1
ATOM 1958 C C . LYS A 1 236 ? -4.777 5.625 28.565 1.00 67.50 236 LYS A C 1
ATOM 1960 O O . LYS A 1 236 ? -5.532 6.217 29.322 1.00 67.50 236 LYS A O 1
ATOM 1965 N N . LYS A 1 237 ? -4.108 6.239 27.583 1.00 66.62 237 LYS A N 1
ATOM 1966 C CA . LYS A 1 237 ? -4.157 7.694 27.372 1.00 66.62 237 LYS A CA 1
ATOM 1967 C C . LYS A 1 237 ? -5.561 8.214 27.050 1.00 66.62 237 LYS A C 1
ATOM 1969 O O . LYS A 1 237 ? -5.862 9.339 27.417 1.00 66.62 237 LYS A O 1
ATOM 1974 N N . SER A 1 238 ? -6.426 7.439 26.388 1.00 59.31 238 SER A N 1
ATOM 1975 C CA . SER A 1 238 ? -7.817 7.855 26.136 1.00 59.31 238 SER A CA 1
ATOM 1976 C C . SER A 1 238 ? -8.749 7.712 27.339 1.00 59.31 238 SER A C 1
ATOM 1978 O O . SER A 1 238 ? -9.788 8.359 27.347 1.00 59.31 238 SER A O 1
ATOM 1980 N N . ALA A 1 239 ? -8.404 6.882 28.328 1.00 58.69 239 ALA A N 1
ATOM 1981 C CA . ALA A 1 239 ? -9.200 6.681 29.543 1.00 58.69 239 ALA A CA 1
ATOM 1982 C C . ALA A 1 239 ? -8.918 7.730 30.640 1.00 58.69 239 ALA A C 1
ATOM 1984 O O . ALA A 1 239 ? -9.637 7.791 31.633 1.00 58.69 239 ALA A O 1
ATOM 1985 N N . GLU A 1 240 ? -7.872 8.543 30.473 1.00 58.66 240 GLU A N 1
ATOM 1986 C CA . GLU A 1 240 ? -7.431 9.562 31.436 1.00 58.66 240 GLU A CA 1
ATOM 1987 C C . GLU A 1 240 ? -8.057 10.961 31.196 1.00 58.66 240 GLU A C 1
ATOM 1989 O O . GLU A 1 240 ? -7.695 11.912 31.891 1.00 58.66 240 GLU A O 1
ATOM 1994 N N . PHE A 1 241 ? -8.998 11.113 30.249 1.00 52.12 241 PHE A N 1
ATOM 1995 C CA . PHE A 1 241 ? -9.604 12.399 29.839 1.00 52.12 241 PHE A CA 1
ATOM 1996 C C . PHE A 1 241 ? -11.123 12.363 29.684 1.00 52.12 241 PHE A C 1
ATOM 1998 O O . PHE A 1 241 ? -11.686 13.482 29.533 1.00 52.12 241 PHE A O 1
#

Sequence (241 aa):
MFESLRDYVGKRIVKLLEFEVGKESAIEIEKRMSHEDRRRILKEFESNGKLKDETYRYILSKYHYKDLTSVLFGIPSEIVVRPEITNSLIGSGKFGIEGLRKHLRELRYSEDDFEEILQSIYSEIRRKDREKKCPELLATACVEIGSYYLERDYEKAEKFLLEAYELRKALKPRGLRKLAEALTELGSRYSRIRKTEKAEILFDRAYATFKELLDMALISQEEFSTASSRVSEYRKKSAEF

Radius of gyration: 20.15 Å; chains: 1; bounding box: 56×38×52 Å

Foldseek 3Di:
DDDDPLNVLLVVQLVQCCVPQNNVQSNQLSVPDDPVLSVVQVVCCVVPVHDDPLNNLLSCQQGNDDWQLCQAQVDDDPDCAPVVLGVVSRNPSQGHLVSSVVSVVVVVDDVVVSVVSLVVSLVSVVVVCVVPVPLVSNLSSLLRQLLVCLVPPLVSNCVSLVSSLVSCVPDDLPCLLSSLVSLLSSLLVCLVVLVNVSSLVSLVSSLVSLVVCVVVVVDDPVVSVVSNVSSVVSNVVSVVD